Protein AF-A0AB34J0C8-F1 (afdb_monomer_lite)

Structure (mmCIF, N/CA/C/O backbone):
data_AF-A0AB34J0C8-F1
#
_entry.id   AF-A0AB34J0C8-F1
#
loop_
_atom_site.group_PDB
_atom_site.id
_atom_site.type_symbol
_atom_site.label_atom_id
_atom_site.label_alt_id
_atom_site.label_comp_id
_atom_site.label_asym_id
_atom_site.label_entity_id
_atom_site.label_seq_id
_atom_site.pdbx_PDB_ins_code
_atom_site.Cartn_x
_atom_site.Cartn_y
_atom_site.Cartn_z
_atom_site.occupancy
_atom_site.B_iso_or_equiv
_atom_site.auth_seq_id
_atom_site.auth_comp_id
_atom_site.auth_asym_id
_atom_site.auth_atom_id
_atom_site.pdbx_PDB_model_num
ATOM 1 N N . MET A 1 1 ? 16.949 0.242 14.347 1.00 23.48 1 MET A N 1
ATOM 2 C CA . MET A 1 1 ? 16.035 1.351 13.996 1.00 23.48 1 MET A CA 1
ATOM 3 C C . MET A 1 1 ? 15.514 1.034 12.599 1.00 23.48 1 MET A C 1
ATOM 5 O O . MET A 1 1 ? 16.285 1.141 11.659 1.00 23.48 1 MET A O 1
ATOM 9 N N . PHE A 1 2 ? 14.304 0.480 12.474 1.00 28.84 2 PHE A N 1
ATOM 10 C CA . PHE A 1 2 ? 13.790 -0.061 11.205 1.00 28.84 2 PHE A CA 1
ATOM 11 C C . PHE A 1 2 ? 12.540 0.703 10.757 1.00 28.84 2 PHE A C 1
ATOM 13 O O . PHE A 1 2 ? 11.670 1.003 11.572 1.00 28.84 2 PHE A O 1
ATOM 20 N N . HIS A 1 3 ? 12.477 1.041 9.466 1.00 29.25 3 HIS A N 1
ATOM 21 C CA . HIS A 1 3 ? 11.393 1.816 8.867 1.00 29.25 3 HIS A CA 1
ATOM 22 C C . HIS A 1 3 ? 10.268 0.895 8.380 1.00 29.25 3 HIS A C 1
ATOM 24 O O . HIS A 1 3 ? 10.409 0.206 7.373 1.00 29.25 3 HIS A O 1
ATOM 30 N N . LEU A 1 4 ? 9.137 0.920 9.084 1.00 35.72 4 LEU A N 1
ATOM 31 C CA . LEU A 1 4 ? 7.859 0.395 8.610 1.00 35.72 4 LEU A CA 1
ATOM 32 C C . LEU A 1 4 ? 7.415 1.208 7.376 1.00 35.72 4 LEU A C 1
ATOM 34 O O . LEU A 1 4 ? 7.116 2.395 7.494 1.00 35.72 4 LEU A O 1
ATOM 38 N N . TRP A 1 5 ? 7.388 0.590 6.193 1.00 36.81 5 TRP A N 1
ATOM 39 C CA . TRP A 1 5 ? 6.869 1.210 4.968 1.00 36.81 5 TRP A CA 1
ATOM 40 C C . TRP A 1 5 ? 5.388 0.857 4.793 1.00 36.81 5 TRP A C 1
ATOM 42 O O . TRP A 1 5 ? 5.045 -0.209 4.291 1.00 36.81 5 TRP A O 1
ATOM 52 N N . LEU A 1 6 ? 4.500 1.762 5.212 1.00 47.00 6 LEU A N 1
ATOM 53 C CA . LEU A 1 6 ? 3.082 1.731 4.844 1.00 47.00 6 LEU A CA 1
ATOM 54 C C . LEU A 1 6 ? 2.880 2.662 3.644 1.00 47.00 6 LEU A C 1
ATOM 56 O O . LEU A 1 6 ? 3.006 3.882 3.761 1.00 47.00 6 LEU A O 1
ATOM 60 N N . ALA A 1 7 ? 2.584 2.090 2.477 1.00 38.53 7 ALA A N 1
ATOM 61 C CA . ALA A 1 7 ? 2.327 2.850 1.261 1.00 38.53 7 ALA A CA 1
ATOM 62 C C . ALA A 1 7 ? 0.982 3.592 1.370 1.00 38.53 7 ALA A C 1
ATOM 64 O O . ALA A 1 7 ? -0.077 3.036 1.096 1.00 38.53 7 ALA A O 1
ATOM 65 N N . ARG A 1 8 ? 1.015 4.871 1.761 1.00 42.38 8 ARG A N 1
ATOM 66 C CA . ARG A 1 8 ? -0.122 5.792 1.616 1.00 42.38 8 ARG A CA 1
ATOM 67 C C . ARG A 1 8 ? 0.193 6.810 0.525 1.00 42.38 8 ARG A C 1
ATOM 69 O O . ARG A 1 8 ? 1.117 7.609 0.647 1.00 42.38 8 ARG A O 1
ATOM 76 N N . GLY A 1 9 ? -0.588 6.783 -0.552 1.00 36.88 9 GLY A N 1
ATOM 77 C CA . GLY A 1 9 ? -0.525 7.767 -1.628 1.00 36.88 9 GLY A CA 1
ATOM 78 C C . GLY A 1 9 ? -1.025 9.136 -1.168 1.00 36.88 9 GLY A C 1
ATOM 79 O O . GLY A 1 9 ? -2.203 9.442 -1.306 1.00 36.88 9 GLY A O 1
ATOM 80 N N . ALA A 1 10 ? -0.126 9.965 -0.643 1.0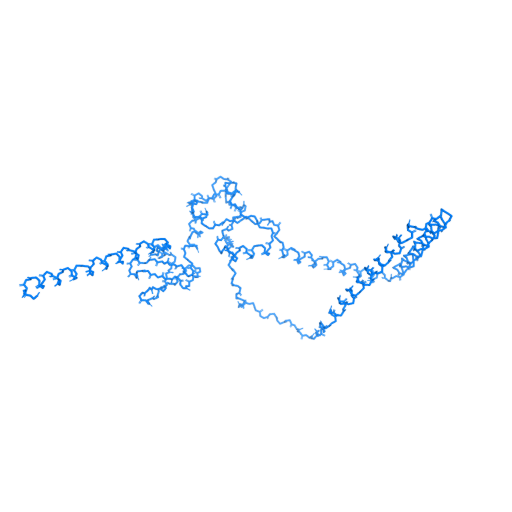0 37.50 10 ALA A N 1
ATOM 81 C CA . ALA A 1 10 ? -0.317 11.406 -0.497 1.00 37.50 10 ALA A CA 1
ATOM 82 C C . ALA A 1 10 ? 1.037 12.114 -0.656 1.00 37.50 10 ALA A C 1
ATOM 84 O O . ALA A 1 10 ? 1.632 12.596 0.304 1.00 37.50 10 ALA A O 1
ATOM 85 N N . TRP A 1 11 ? 1.548 12.164 -1.888 1.00 31.00 11 TRP A N 1
ATOM 86 C CA . TRP A 1 11 ? 2.741 12.945 -2.214 1.00 31.00 11 TRP A CA 1
ATOM 87 C C . TRP A 1 11 ? 2.381 14.438 -2.235 1.00 31.00 11 TRP A C 1
ATOM 89 O O . TRP A 1 11 ? 1.958 14.969 -3.259 1.00 31.00 11 TRP A O 1
ATOM 99 N N . ARG A 1 12 ? 2.549 15.142 -1.108 1.00 38.44 12 ARG A N 1
ATOM 100 C CA . ARG A 1 12 ? 2.795 16.593 -1.139 1.00 38.44 12 ARG A CA 1
ATOM 101 C C . ARG A 1 12 ? 4.299 16.805 -1.133 1.00 38.44 12 ARG A C 1
ATOM 103 O O . ARG A 1 12 ? 4.939 16.691 -0.096 1.00 38.44 12 ARG A O 1
ATOM 110 N N . VAL A 1 13 ? 4.839 17.135 -2.302 1.00 37.41 13 VAL A N 1
ATOM 111 C CA . VAL A 1 13 ? 6.200 17.656 -2.451 1.00 37.41 13 VAL A CA 1
ATOM 112 C C . VAL A 1 13 ? 6.214 19.068 -1.864 1.00 37.41 13 VAL A C 1
ATOM 114 O O . VAL A 1 13 ? 5.917 20.046 -2.546 1.00 37.41 13 VAL A O 1
ATOM 117 N N . LYS A 1 14 ? 6.491 19.176 -0.569 1.00 40.44 14 LYS A N 1
ATOM 118 C CA . LYS A 1 14 ? 7.014 20.398 0.035 1.00 40.44 14 LYS A CA 1
ATOM 119 C C . LYS A 1 14 ? 8.344 20.009 0.671 1.00 40.44 14 LYS A C 1
ATOM 121 O O . LYS A 1 14 ? 8.402 19.015 1.382 1.00 40.44 14 LYS A O 1
ATOM 126 N N . ASP A 1 15 ? 9.380 20.765 0.334 1.00 42.62 15 ASP A N 1
ATOM 127 C CA . ASP A 1 15 ? 10.722 20.717 0.929 1.00 42.62 15 ASP A CA 1
ATOM 128 C C . ASP A 1 15 ? 11.722 19.702 0.349 1.00 42.62 15 ASP A C 1
ATOM 130 O O . ASP A 1 15 ? 12.405 18.977 1.067 1.00 42.62 15 ASP A O 1
ATOM 134 N N . LEU A 1 16 ? 11.917 19.746 -0.974 1.00 38.00 16 LEU A N 1
ATOM 135 C CA . LEU A 1 16 ? 13.244 19.487 -1.542 1.00 38.00 16 LEU A CA 1
ATOM 136 C C . LEU A 1 16 ? 13.874 20.827 -1.919 1.00 38.00 16 LEU A C 1
ATOM 138 O O . LEU A 1 16 ? 13.347 21.569 -2.749 1.00 38.00 16 LEU A O 1
ATOM 142 N N . GLY A 1 17 ? 14.981 21.140 -1.244 1.00 33.38 17 GLY A N 1
ATOM 143 C CA . GLY A 1 17 ? 15.759 22.356 -1.431 1.00 33.38 17 GLY A CA 1
ATOM 144 C C . GLY A 1 17 ? 16.089 22.613 -2.899 1.00 33.38 17 GLY A C 1
ATOM 145 O O . GLY A 1 17 ? 16.375 21.700 -3.674 1.00 33.38 17 GLY A O 1
ATOM 146 N N . SER A 1 18 ? 16.032 23.887 -3.278 1.00 36.62 18 SER A N 1
ATOM 147 C CA . SER A 1 18 ? 16.274 24.355 -4.635 1.00 36.62 18 SER A CA 1
ATOM 148 C C . SER A 1 18 ? 17.696 24.020 -5.094 1.00 36.62 18 SER A C 1
ATOM 150 O O . SER A 1 18 ? 18.640 24.772 -4.841 1.00 36.62 18 SER A O 1
ATOM 152 N N . VAL A 1 19 ? 17.855 22.926 -5.833 1.00 31.30 19 VAL A N 1
ATOM 153 C CA . VAL A 1 19 ? 19.008 22.748 -6.714 1.00 31.30 19 VAL A CA 1
ATOM 154 C C . VAL A 1 19 ? 18.783 23.683 -7.901 1.00 31.30 19 VAL A C 1
ATOM 156 O O . VAL A 1 19 ? 17.939 23.431 -8.761 1.00 31.30 19 VAL A O 1
ATOM 159 N N . ARG A 1 20 ? 19.503 24.812 -7.933 1.00 33.28 20 ARG A N 1
ATOM 160 C CA . ARG A 1 20 ? 19.568 25.680 -9.118 1.00 33.28 20 ARG A CA 1
ATOM 161 C C . ARG A 1 20 ? 20.305 24.935 -10.227 1.00 33.28 20 ARG A C 1
ATOM 16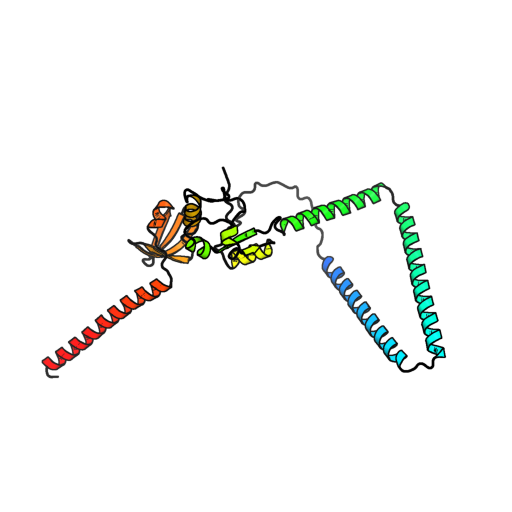3 O O . ARG A 1 20 ? 21.518 25.049 -10.366 1.00 33.28 20 ARG A O 1
ATOM 170 N N . ILE A 1 21 ? 19.558 24.187 -11.030 1.00 36.41 21 ILE A N 1
ATOM 171 C CA . ILE A 1 21 ? 20.031 23.723 -12.331 1.00 36.41 21 ILE A CA 1
ATOM 172 C C . ILE A 1 21 ? 19.941 24.918 -13.278 1.00 36.41 21 ILE A C 1
ATOM 174 O O . ILE A 1 21 ? 18.881 25.515 -13.469 1.00 36.41 21 ILE A O 1
ATOM 178 N N . ASN A 1 22 ? 21.089 25.297 -13.827 1.00 32.16 22 ASN A N 1
ATOM 179 C CA . ASN A 1 22 ? 21.255 26.423 -14.731 1.00 32.16 22 ASN A CA 1
ATOM 180 C C . ASN A 1 22 ? 20.549 26.113 -16.066 1.00 32.16 22 ASN A C 1
ATOM 182 O O . ASN A 1 22 ? 21.132 25.526 -16.974 1.00 32.16 22 ASN A O 1
ATOM 186 N N . GLN A 1 23 ? 19.262 26.457 -16.169 1.00 36.34 23 GLN A N 1
ATOM 187 C CA . GLN A 1 23 ? 18.467 26.296 -17.386 1.00 36.34 23 GLN A CA 1
ATOM 188 C C . GLN A 1 23 ? 18.853 27.360 -18.422 1.00 36.34 23 GLN A C 1
ATOM 190 O O . GLN A 1 23 ? 18.185 28.381 -18.585 1.00 36.34 23 GLN A O 1
ATOM 195 N N . ARG A 1 24 ? 19.928 27.114 -19.175 1.00 35.25 24 ARG A N 1
ATOM 196 C CA . ARG A 1 24 ? 20.118 27.758 -20.479 1.00 35.25 24 ARG A CA 1
ATOM 197 C C . ARG A 1 24 ? 19.558 26.848 -21.573 1.00 35.25 24 ARG A C 1
ATOM 199 O O . ARG A 1 24 ? 20.167 25.854 -21.935 1.00 35.25 24 ARG A O 1
ATOM 206 N N . LYS A 1 25 ? 18.367 27.236 -22.047 1.00 48.12 25 LYS A N 1
ATOM 207 C CA . LYS A 1 25 ? 17.746 26.984 -23.362 1.00 48.12 25 LYS A CA 1
ATOM 208 C C . LYS A 1 25 ? 18.131 25.680 -24.085 1.00 48.12 25 LYS A C 1
ATOM 210 O O . LYS A 1 25 ? 19.064 25.660 -24.877 1.00 48.12 25 LYS A O 1
ATOM 215 N N . ALA A 1 26 ? 17.256 24.684 -23.978 1.00 36.84 26 ALA A N 1
ATOM 216 C CA . ALA A 1 26 ? 16.989 23.745 -25.064 1.00 36.84 26 ALA A CA 1
ATOM 217 C C . ALA A 1 26 ? 15.471 23.709 -25.297 1.00 36.84 26 ALA A C 1
ATOM 219 O O . ALA A 1 26 ? 14.746 22.906 -24.717 1.00 36.84 26 ALA A O 1
ATOM 220 N N . VAL A 1 27 ? 14.976 24.646 -26.109 1.00 40.38 27 VAL A N 1
ATOM 221 C CA . VAL A 1 27 ? 13.626 24.560 -26.679 1.00 40.38 27 VAL A CA 1
ATOM 222 C C . VAL A 1 27 ? 13.725 23.579 -27.843 1.00 40.38 27 VAL A C 1
ATOM 224 O O . VAL A 1 27 ? 14.037 23.970 -28.963 1.00 40.38 27 VAL A O 1
ATOM 227 N N . VAL A 1 28 ? 13.523 22.292 -27.567 1.00 42.31 28 VAL A N 1
ATOM 228 C CA . VAL A 1 28 ? 13.292 21.292 -28.615 1.00 42.31 28 VAL A CA 1
ATOM 229 C C . VAL A 1 28 ? 11.788 21.267 -28.861 1.00 42.31 28 VAL A C 1
ATOM 231 O O . VAL A 1 28 ? 11.015 20.863 -27.993 1.00 42.31 28 VAL A O 1
ATOM 234 N N . ARG A 1 29 ? 11.367 21.775 -30.025 1.00 42.81 29 ARG A N 1
ATOM 235 C CA . ARG A 1 29 ? 9.971 21.736 -30.476 1.00 42.81 29 ARG A CA 1
ATOM 236 C C . ARG A 1 29 ? 9.510 20.278 -30.558 1.00 42.81 29 ARG A C 1
ATOM 238 O O . ARG A 1 29 ? 10.109 19.474 -31.262 1.00 42.81 29 ARG A O 1
ATOM 245 N N . PHE A 1 30 ? 8.432 19.957 -29.850 1.00 41.78 30 PHE A N 1
ATOM 246 C CA . PHE A 1 30 ? 7.801 18.631 -29.818 1.00 41.78 30 PHE A CA 1
ATOM 247 C C . PHE A 1 30 ? 6.796 18.402 -30.968 1.00 41.78 30 PHE A C 1
ATOM 249 O O . PHE A 1 30 ? 6.026 17.445 -30.929 1.00 41.78 30 PHE A O 1
ATOM 256 N N . GLU A 1 31 ? 6.797 19.249 -32.000 1.00 48.53 31 GLU A N 1
ATOM 257 C CA . GLU A 1 31 ? 5.799 19.217 -33.082 1.00 48.53 31 GLU A CA 1
ATOM 258 C C . GLU A 1 31 ? 6.070 18.152 -34.167 1.00 48.53 31 GLU A C 1
ATOM 260 O O . GLU A 1 31 ? 5.163 17.825 -34.928 1.00 48.53 31 GLU A O 1
ATOM 265 N N . ASP A 1 32 ? 7.253 17.525 -34.205 1.00 52.97 32 ASP A N 1
ATOM 266 C CA . ASP A 1 32 ? 7.621 16.604 -35.301 1.00 52.97 32 ASP A CA 1
ATOM 267 C C . ASP A 1 32 ? 7.347 15.109 -35.042 1.00 52.97 32 ASP A C 1
ATOM 269 O O . ASP A 1 32 ? 7.457 14.293 -35.957 1.00 52.97 32 ASP A O 1
ATOM 273 N N . ARG A 1 33 ? 6.927 14.701 -33.833 1.00 51.06 33 ARG A N 1
ATOM 274 C CA . ARG A 1 33 ? 6.634 13.272 -33.561 1.00 51.06 33 ARG A CA 1
ATOM 275 C C . ARG A 1 33 ? 5.285 12.792 -34.108 1.00 51.06 33 ARG A C 1
ATOM 277 O O . ARG A 1 33 ? 5.131 11.594 -34.329 1.00 51.06 33 ARG A O 1
ATOM 284 N N . GLY A 1 34 ? 4.331 13.695 -34.349 1.00 54.59 34 GLY A N 1
ATOM 285 C CA . GLY A 1 34 ? 3.029 13.339 -34.928 1.00 54.59 34 GLY A CA 1
ATOM 286 C C . GLY A 1 34 ? 3.137 12.921 -36.396 1.00 54.59 34 GLY A C 1
ATOM 287 O O . GLY A 1 34 ? 2.640 11.865 -36.779 1.00 54.59 34 GLY A O 1
ATOM 288 N N . LYS A 1 35 ? 3.885 13.690 -37.199 1.00 59.72 35 LYS A N 1
ATOM 289 C CA . LYS A 1 35 ? 4.033 13.445 -38.643 1.00 59.72 35 LYS A CA 1
ATOM 290 C C . LYS A 1 35 ? 4.729 12.120 -38.956 1.00 59.72 35 LYS A C 1
ATOM 292 O O . LYS A 1 35 ? 4.253 11.375 -39.804 1.00 59.72 35 LYS A O 1
ATOM 297 N N . ALA A 1 36 ? 5.787 11.780 -38.219 1.00 62.62 36 ALA A N 1
ATOM 298 C CA . ALA A 1 36 ? 6.514 10.525 -38.429 1.00 62.62 36 ALA A CA 1
ATOM 299 C C . ALA A 1 36 ? 5.651 9.278 -38.148 1.00 62.62 36 ALA A C 1
ATOM 301 O O . ALA A 1 36 ? 5.781 8.255 -38.819 1.00 62.62 36 ALA A O 1
ATOM 302 N N . HIS A 1 37 ? 4.747 9.355 -37.169 1.00 68.38 37 HIS A N 1
ATOM 303 C CA . HIS A 1 37 ? 3.853 8.248 -36.836 1.00 68.38 37 HIS A CA 1
ATOM 304 C C . HIS A 1 37 ? 2.721 8.081 -37.866 1.00 68.38 37 HIS A C 1
ATOM 306 O O . HIS A 1 37 ? 2.352 6.953 -38.204 1.00 68.38 37 HIS A O 1
ATOM 312 N N . ASP A 1 38 ? 2.208 9.184 -38.414 1.00 72.56 38 ASP A N 1
ATOM 313 C CA . ASP A 1 38 ? 1.177 9.149 -39.455 1.00 72.56 38 ASP A CA 1
ATOM 314 C C . ASP A 1 38 ? 1.737 8.692 -40.814 1.00 72.56 38 ASP A C 1
ATOM 316 O O . ASP A 1 38 ? 1.087 7.916 -41.522 1.00 72.56 38 ASP A O 1
ATOM 320 N N . GLU A 1 39 ? 2.980 9.057 -41.146 1.00 74.94 39 GLU A N 1
ATOM 321 C CA . GLU A 1 39 ? 3.685 8.547 -42.331 1.00 74.94 39 GLU A CA 1
ATOM 322 C C . GLU A 1 39 ? 3.975 7.039 -42.230 1.00 74.94 39 GLU A C 1
ATOM 324 O O . GLU A 1 39 ? 3.759 6.302 -43.197 1.00 74.94 39 GLU A O 1
ATOM 329 N N . ALA A 1 40 ? 4.354 6.540 -41.047 1.00 73.44 40 ALA A N 1
ATOM 330 C CA . ALA A 1 40 ? 4.561 5.107 -40.821 1.00 73.44 40 ALA A CA 1
ATOM 331 C C . ALA A 1 40 ? 3.260 4.289 -40.964 1.00 73.44 40 ALA A C 1
ATOM 333 O O . ALA A 1 40 ? 3.262 3.201 -41.548 1.00 73.44 40 ALA A O 1
ATOM 334 N N . LYS A 1 41 ? 2.122 4.820 -40.490 1.00 80.88 41 LYS A N 1
ATOM 335 C CA . LYS A 1 41 ? 0.804 4.185 -40.676 1.00 80.88 41 LYS A CA 1
ATOM 336 C C . LYS A 1 41 ? 0.373 4.155 -42.138 1.00 80.88 41 LYS A C 1
ATOM 338 O O . LYS A 1 41 ? -0.184 3.148 -42.581 1.00 80.88 41 LYS A O 1
ATOM 343 N N . LYS A 1 42 ? 0.654 5.223 -42.890 1.00 83.06 42 LYS A N 1
ATOM 344 C CA . LYS A 1 42 ? 0.374 5.282 -44.329 1.00 83.06 42 LYS A CA 1
ATOM 345 C C . LYS A 1 42 ? 1.170 4.219 -45.092 1.00 83.06 42 LYS A C 1
ATOM 347 O O . LYS A 1 42 ? 0.575 3.468 -45.862 1.00 83.06 42 LYS A O 1
ATOM 352 N N . GLY A 1 43 ? 2.461 4.068 -44.785 1.00 83.81 43 GLY A N 1
ATOM 353 C CA . GLY A 1 43 ? 3.302 3.015 -45.366 1.00 83.81 43 GLY A CA 1
ATOM 354 C C . GLY A 1 43 ? 2.791 1.600 -45.069 1.00 83.81 43 GLY A C 1
ATOM 355 O O . GLY A 1 43 ? 2.732 0.762 -45.967 1.00 83.81 43 GLY A O 1
ATOM 356 N N . HIS A 1 44 ? 2.335 1.331 -43.839 1.00 82.50 44 HIS A N 1
ATOM 357 C CA . HIS A 1 44 ? 1.780 0.017 -43.499 1.00 82.50 44 HIS A CA 1
ATOM 358 C C . HIS A 1 44 ? 0.471 -0.285 -44.254 1.00 82.50 44 HIS A C 1
ATOM 360 O O . HIS A 1 44 ? 0.263 -1.423 -44.691 1.00 82.50 44 HIS A O 1
ATOM 366 N N . TYR A 1 45 ? -0.401 0.712 -44.439 1.00 86.31 45 TYR A N 1
ATOM 367 C CA . TYR A 1 45 ? -1.649 0.545 -45.188 1.00 86.31 45 TYR A CA 1
ATOM 368 C C . TYR A 1 45 ? -1.396 0.299 -46.681 1.00 86.31 45 TYR A C 1
ATOM 370 O O . TYR A 1 45 ? -2.006 -0.596 -47.265 1.00 86.31 45 TYR A O 1
ATOM 378 N N . GLU A 1 46 ? -0.458 1.033 -47.284 1.00 88.38 46 GLU A N 1
ATOM 379 C CA . GLU A 1 46 ? -0.057 0.839 -48.683 1.00 88.38 46 GLU A CA 1
ATOM 380 C C . GLU A 1 46 ? 0.592 -0.537 -48.902 1.00 88.38 46 GLU A C 1
ATOM 382 O O . GLU A 1 46 ? 0.229 -1.235 -49.849 1.00 88.38 46 GLU A O 1
ATOM 387 N N . ALA A 1 47 ? 1.448 -0.995 -47.981 1.00 85.88 47 ALA A N 1
ATOM 388 C CA . ALA A 1 47 ? 2.039 -2.334 -48.036 1.00 85.88 47 ALA A CA 1
ATOM 389 C C . ALA A 1 47 ? 0.988 -3.451 -47.898 1.00 85.88 47 ALA A C 1
ATOM 391 O O . ALA A 1 47 ? 1.038 -4.448 -48.620 1.00 85.88 47 ALA A O 1
ATOM 392 N N . LYS A 1 48 ? 0.001 -3.281 -47.006 1.00 89.12 48 LYS A N 1
ATOM 393 C CA . LYS A 1 48 ? -1.098 -4.244 -46.839 1.00 89.12 48 LYS A CA 1
ATOM 394 C C . LYS A 1 48 ? -1.997 -4.289 -48.075 1.00 89.12 48 LYS A C 1
ATOM 396 O O . LYS A 1 48 ? -2.349 -5.372 -48.530 1.00 89.12 48 LYS A O 1
ATOM 401 N N . LYS A 1 49 ? -2.304 -3.127 -48.660 1.00 92.38 49 LYS A N 1
ATOM 402 C CA . LYS A 1 49 ? -3.065 -3.027 -49.909 1.00 92.38 49 LYS A CA 1
ATOM 403 C C . LYS A 1 49 ? -2.334 -3.717 -51.067 1.00 92.38 49 LYS A C 1
ATOM 405 O O . LYS A 1 49 ? -2.951 -4.515 -51.764 1.00 92.38 49 LYS A O 1
ATOM 410 N N . ALA A 1 50 ? -1.029 -3.482 -51.219 1.00 88.38 50 ALA A N 1
ATOM 411 C CA . ALA A 1 50 ? -0.214 -4.143 -52.238 1.00 88.38 50 ALA A CA 1
ATOM 412 C C . ALA A 1 50 ? -0.163 -5.670 -52.044 1.00 88.38 50 ALA A C 1
ATOM 414 O O . ALA A 1 50 ? -0.272 -6.424 -53.009 1.00 88.38 50 ALA A O 1
ATOM 415 N N . HIS A 1 51 ? -0.058 -6.138 -50.796 1.00 88.12 51 HIS A N 1
ATOM 416 C CA . HIS A 1 51 ? -0.103 -7.564 -50.474 1.00 88.12 51 HIS A CA 1
ATOM 417 C C . HIS A 1 51 ? -1.463 -8.198 -50.820 1.00 88.12 51 HIS A C 1
ATOM 419 O O . HIS A 1 51 ? -1.512 -9.279 -51.408 1.00 88.12 51 HIS A O 1
ATOM 425 N N . ASP A 1 52 ? -2.572 -7.527 -50.504 1.00 88.00 52 ASP A N 1
ATOM 426 C CA . ASP A 1 52 ? -3.919 -8.029 -50.791 1.00 88.00 52 ASP A CA 1
ATOM 427 C C . ASP A 1 52 ? -4.240 -8.011 -52.299 1.00 88.00 52 ASP A C 1
ATOM 429 O O . ASP A 1 52 ? -4.899 -8.926 -52.805 1.00 88.00 52 ASP A O 1
ATOM 433 N N . GLU A 1 53 ? -3.732 -7.025 -53.044 1.00 89.81 53 GLU A N 1
ATOM 434 C CA . GLU A 1 53 ? -3.806 -6.980 -54.512 1.00 89.81 53 GLU A CA 1
ATOM 435 C C . GLU A 1 53 ? -2.962 -8.090 -55.159 1.00 89.81 53 GLU A C 1
ATOM 437 O O . GLU A 1 53 ? -3.452 -8.792 -56.047 1.00 89.81 53 GLU A O 1
ATOM 442 N N . ALA A 1 54 ? -1.744 -8.334 -54.662 1.00 85.00 54 ALA A N 1
ATOM 443 C CA . ALA A 1 54 ? -0.901 -9.441 -55.115 1.00 85.00 54 ALA A CA 1
ATOM 444 C C . ALA A 1 54 ? -1.545 -10.808 -54.830 1.00 85.00 54 ALA A C 1
ATOM 446 O O . ALA A 1 54 ? -1.499 -11.711 -55.668 1.00 85.00 54 ALA A O 1
ATOM 447 N N . LYS A 1 55 ? -2.207 -10.955 -53.675 1.00 85.88 55 LYS A N 1
ATOM 448 C CA . LYS A 1 55 ? -2.941 -12.173 -53.318 1.00 85.88 55 LYS A CA 1
ATOM 449 C C . LYS A 1 55 ? -4.129 -12.412 -54.253 1.00 85.88 55 LYS A C 1
ATOM 451 O O . LYS A 1 55 ? -4.267 -13.516 -54.774 1.00 85.88 55 LYS A O 1
ATOM 456 N N . LYS A 1 56 ? -4.926 -11.376 -54.549 1.00 83.19 56 LYS A N 1
ATOM 457 C CA . LYS A 1 56 ? -6.031 -11.466 -55.523 1.00 83.19 56 LYS A CA 1
ATOM 458 C C . LYS A 1 56 ? -5.551 -11.822 -56.932 1.00 83.19 56 LYS A C 1
ATOM 460 O O . LYS A 1 56 ? -6.202 -12.620 -57.601 1.00 83.19 56 LYS A O 1
ATOM 465 N N . ALA A 1 57 ? -4.418 -11.274 -57.373 1.00 77.31 57 ALA A N 1
ATOM 466 C CA . ALA A 1 57 ? -3.829 -11.620 -58.667 1.00 77.31 57 ALA A CA 1
ATOM 467 C C . ALA A 1 57 ? -3.374 -13.092 -58.721 1.00 77.31 57 ALA A C 1
ATOM 469 O O . ALA A 1 57 ? -3.588 -13.770 -59.725 1.00 77.31 57 ALA A O 1
ATOM 470 N N . ASN A 1 58 ? -2.803 -13.607 -57.629 1.00 74.25 58 ASN A N 1
ATOM 471 C CA . ASN A 1 58 ? -2.353 -14.996 -57.538 1.00 74.25 58 ASN A CA 1
ATOM 472 C C . ASN A 1 58 ? -3.528 -15.994 -57.499 1.00 74.25 58 ASN A C 1
ATOM 474 O O . ASN A 1 58 ? -3.488 -17.035 -58.153 1.00 74.25 58 ASN A O 1
ATOM 478 N N . ASP A 1 59 ? -4.608 -15.654 -56.792 1.00 75.50 59 ASP A N 1
ATOM 479 C CA . ASP A 1 59 ? -5.812 -16.490 -56.730 1.00 75.50 59 ASP A CA 1
ATOM 480 C C . ASP A 1 59 ? -6.571 -16.509 -58.074 1.00 75.50 59 ASP A C 1
ATOM 482 O O . ASP A 1 59 ? -7.134 -17.537 -58.447 1.00 75.50 59 ASP A O 1
ATOM 486 N N . GLY A 1 60 ? -6.511 -15.423 -58.858 1.00 65.44 60 GLY A N 1
ATOM 487 C CA . GLY A 1 60 ? -7.020 -15.391 -60.236 1.00 65.44 60 GLY A CA 1
ATOM 488 C C . GLY A 1 60 ? -6.194 -16.232 -61.221 1.00 65.44 60 GLY A C 1
ATOM 489 O O . GLY A 1 60 ? -6.754 -16.849 -62.126 1.00 65.44 60 GLY A O 1
ATOM 490 N N . ALA A 1 61 ? -4.875 -16.316 -61.024 1.00 58.75 61 ALA A N 1
ATOM 491 C CA . ALA A 1 61 ? -3.972 -17.085 -61.885 1.00 58.75 61 ALA A CA 1
ATOM 492 C C . ALA A 1 61 ? -4.077 -18.612 -61.690 1.00 58.75 61 ALA A C 1
ATOM 494 O O . ALA A 1 61 ? -3.759 -19.369 -62.606 1.00 58.75 61 ALA A O 1
ATOM 495 N N . LYS A 1 62 ? -4.567 -19.082 -60.533 1.00 57.62 62 LYS A N 1
ATOM 496 C CA . LYS A 1 62 ? -4.750 -20.520 -60.252 1.00 57.62 62 LYS A CA 1
ATOM 497 C C . LYS A 1 62 ? -5.875 -21.188 -61.053 1.00 57.62 62 LYS A C 1
ATOM 499 O O . LYS A 1 62 ? -5.853 -22.406 -61.186 1.00 57.62 62 LYS A O 1
ATOM 504 N N . ASN A 1 63 ? -6.813 -20.424 -61.619 1.00 57.34 63 ASN A N 1
ATOM 505 C CA . ASN A 1 63 ? -7.953 -20.971 -62.370 1.00 57.34 63 ASN A CA 1
ATOM 506 C C . ASN A 1 63 ? -7.761 -20.986 -63.896 1.00 57.34 63 ASN A C 1
ATOM 508 O O . ASN A 1 63 ? -8.650 -21.432 -64.616 1.00 57.34 63 ASN A O 1
ATOM 512 N N . ALA A 1 64 ? -6.622 -20.515 -64.405 1.00 58.50 64 ALA A N 1
ATOM 513 C CA . ALA A 1 64 ? -6.357 -20.456 -65.839 1.00 58.50 64 ALA A CA 1
ATOM 514 C C . ALA A 1 64 ? -4.895 -20.796 -66.124 1.00 58.50 64 ALA A C 1
ATOM 516 O O . ALA A 1 64 ? -4.100 -19.920 -66.463 1.00 58.50 64 ALA A O 1
ATOM 517 N N . LEU A 1 65 ? -4.514 -22.064 -65.967 1.00 49.38 65 LEU A N 1
ATOM 518 C CA . LEU A 1 65 ? -3.157 -22.472 -66.300 1.00 49.38 65 LEU A CA 1
ATOM 519 C C . LEU A 1 65 ? -3.124 -23.873 -66.892 1.00 49.38 65 LEU A C 1
ATOM 521 O O . LEU A 1 65 ? -2.981 -24.877 -66.204 1.00 49.38 65 LEU A O 1
ATOM 525 N N . GLU A 1 66 ? -3.198 -23.887 -68.219 1.00 62.12 66 GLU A N 1
ATOM 526 C CA . GLU A 1 66 ? -2.475 -24.872 -69.004 1.00 62.12 66 GLU A CA 1
ATOM 527 C C . GLU A 1 66 ? -0.993 -24.865 -68.585 1.00 62.12 66 GLU A C 1
ATOM 529 O O . GLU A 1 66 ? -0.344 -23.813 -68.484 1.00 62.12 66 GLU A O 1
ATOM 534 N N . GLU A 1 67 ? -0.471 -26.062 -68.328 1.00 57.50 67 GLU A N 1
ATOM 535 C CA . GLU A 1 67 ? 0.817 -26.346 -67.688 1.00 57.50 67 GLU A CA 1
ATOM 536 C C . GLU A 1 67 ? 2.082 -25.667 -68.273 1.00 57.50 67 GLU A C 1
ATOM 538 O O . GLU A 1 67 ? 3.018 -25.443 -67.498 1.00 57.50 67 GLU A O 1
ATOM 543 N N . PRO A 1 68 ? 2.180 -25.236 -69.553 1.00 63.44 68 PRO A N 1
ATOM 544 C CA . PRO A 1 68 ? 3.408 -24.599 -70.043 1.00 63.44 68 PRO A CA 1
ATOM 545 C C . PRO A 1 68 ? 3.659 -23.201 -69.452 1.00 63.44 68 PRO A C 1
ATOM 547 O O . PRO A 1 68 ? 4.809 -22.803 -69.245 1.00 63.44 68 PRO A O 1
ATOM 550 N N . LYS A 1 69 ? 2.597 -22.436 -69.153 1.00 63.56 69 LYS A N 1
ATOM 551 C CA . LYS A 1 69 ? 2.726 -21.050 -68.658 1.00 63.56 69 LYS A CA 1
ATOM 552 C C . LYS A 1 69 ? 3.029 -20.995 -67.158 1.00 63.56 69 LYS A C 1
ATOM 554 O O . LYS A 1 69 ? 3.754 -20.100 -66.725 1.00 63.56 69 LYS A O 1
ATOM 559 N N . ALA A 1 70 ? 2.571 -21.988 -66.391 1.00 67.50 70 ALA A N 1
ATOM 560 C CA . ALA A 1 70 ? 2.866 -22.140 -64.963 1.00 67.50 70 ALA A CA 1
ATOM 561 C C . ALA A 1 70 ? 4.358 -22.265 -64.684 1.00 67.50 70 ALA A C 1
ATOM 563 O O . ALA A 1 70 ? 4.917 -21.540 -63.861 1.00 67.50 70 ALA A O 1
ATOM 564 N N . MET A 1 71 ? 5.010 -23.158 -65.425 1.00 69.00 71 MET A N 1
ATOM 565 C CA . MET A 1 71 ? 6.435 -23.422 -65.275 1.00 69.00 71 MET A CA 1
ATOM 566 C C . MET A 1 71 ? 7.276 -22.217 -65.705 1.00 69.00 71 MET A C 1
ATOM 568 O O . MET A 1 71 ? 8.292 -21.920 -65.077 1.00 69.00 71 MET A O 1
ATOM 572 N N . SER A 1 72 ? 6.832 -21.475 -66.725 1.00 76.81 72 SER A N 1
ATOM 573 C CA . SER A 1 72 ? 7.483 -20.227 -67.131 1.00 76.81 72 SER A CA 1
ATOM 574 C C . SER A 1 72 ? 7.360 -19.142 -66.057 1.00 76.81 72 SER A C 1
ATOM 576 O O . SER A 1 72 ? 8.353 -18.495 -65.732 1.00 76.81 72 SER A O 1
ATOM 578 N N . LEU A 1 73 ? 6.175 -18.959 -65.466 1.00 75.62 73 LEU A N 1
ATOM 579 C CA . LEU A 1 73 ? 5.958 -17.962 -64.413 1.00 75.62 73 LEU A CA 1
ATOM 580 C C . LEU A 1 73 ? 6.684 -18.320 -63.109 1.00 75.62 73 LEU A C 1
ATOM 582 O O . LEU A 1 73 ? 7.265 -17.432 -62.490 1.00 75.62 73 LEU A O 1
ATOM 586 N N . MET A 1 74 ? 6.748 -19.601 -62.724 1.00 72.88 74 MET A N 1
ATOM 587 C CA . MET A 1 74 ? 7.550 -20.031 -61.569 1.00 72.88 74 MET A CA 1
ATOM 588 C C . MET A 1 74 ? 9.047 -19.782 -61.770 1.00 72.88 74 MET A C 1
ATOM 590 O O . MET A 1 74 ? 9.717 -19.330 -60.844 1.00 72.88 74 MET A O 1
ATOM 594 N N . ARG A 1 75 ? 9.583 -20.028 -62.973 1.00 76.31 75 ARG A N 1
ATOM 595 C CA . ARG A 1 75 ? 10.991 -19.719 -63.280 1.00 76.31 75 ARG A CA 1
ATOM 596 C C . ARG A 1 75 ? 11.265 -18.218 -63.217 1.00 76.31 75 ARG A C 1
ATOM 598 O O . ARG A 1 75 ? 12.280 -17.818 -62.656 1.00 76.31 75 ARG A O 1
ATOM 605 N N . ILE A 1 76 ? 10.352 -17.391 -63.728 1.00 79.31 76 ILE A N 1
ATOM 606 C CA . ILE A 1 76 ? 10.468 -15.928 -63.637 1.00 79.31 76 ILE A CA 1
ATOM 607 C C . ILE A 1 76 ? 10.425 -15.481 -62.169 1.00 79.31 76 ILE A C 1
ATOM 609 O O . ILE A 1 76 ? 11.304 -14.737 -61.746 1.00 79.31 76 ILE A O 1
ATOM 613 N N . ALA A 1 77 ? 9.477 -15.978 -61.370 1.00 77.12 77 ALA A N 1
ATOM 614 C CA . ALA A 1 77 ? 9.380 -15.643 -59.948 1.00 77.12 77 ALA A CA 1
ATOM 615 C C . ALA A 1 77 ? 10.624 -16.081 -59.154 1.00 77.12 77 ALA A C 1
ATOM 617 O O . ALA A 1 77 ? 11.129 -15.324 -58.326 1.00 77.12 77 ALA A O 1
ATOM 618 N N . SER A 1 78 ? 11.161 -17.271 -59.441 1.00 85.31 78 SER A N 1
ATOM 619 C CA . SER A 1 78 ? 12.399 -17.766 -58.830 1.00 85.31 78 SER A CA 1
ATOM 620 C C . SER A 1 78 ? 13.600 -16.889 -59.192 1.00 85.31 78 SER A C 1
ATOM 622 O O . SER A 1 78 ? 14.355 -16.498 -58.302 1.00 85.31 78 SER A O 1
ATOM 624 N N . ASN A 1 79 ? 13.732 -16.496 -60.461 1.00 83.88 79 ASN A N 1
ATOM 625 C CA . ASN A 1 79 ? 14.807 -15.613 -60.910 1.00 83.88 79 ASN A CA 1
ATOM 626 C C . ASN A 1 79 ? 14.700 -14.211 -60.297 1.00 83.88 79 ASN A C 1
ATOM 628 O O . ASN A 1 79 ? 15.711 -13.663 -59.871 1.00 83.88 79 ASN A O 1
ATOM 632 N N . VAL A 1 80 ? 13.489 -13.655 -60.183 1.00 85.00 80 VAL A N 1
ATOM 633 C CA . VAL A 1 80 ? 13.260 -12.360 -59.520 1.00 85.00 80 VAL A CA 1
ATOM 634 C C . VAL A 1 80 ? 13.606 -12.440 -58.032 1.00 85.00 80 VAL A C 1
ATOM 636 O O . VAL A 1 80 ? 14.267 -11.545 -57.512 1.00 85.00 80 VAL A O 1
ATOM 639 N N . SER A 1 81 ? 13.238 -13.527 -57.345 1.00 85.69 81 SER A N 1
ATOM 640 C CA . SER A 1 81 ? 13.603 -13.727 -55.937 1.00 85.69 81 SER A CA 1
ATOM 641 C C . SER A 1 81 ? 15.115 -13.881 -55.744 1.00 85.69 81 SER A C 1
ATOM 643 O O . SER A 1 81 ? 15.661 -13.346 -54.781 1.00 85.69 81 SER A O 1
ATOM 645 N N . LEU A 1 82 ? 15.798 -14.596 -56.644 1.00 86.06 82 LEU A N 1
ATOM 646 C CA . LEU A 1 82 ? 17.256 -14.750 -56.616 1.00 86.06 82 LEU A CA 1
ATOM 647 C C . LEU A 1 82 ? 17.967 -13.426 -56.906 1.00 86.06 82 LEU A C 1
ATOM 649 O O . LEU A 1 82 ? 18.951 -13.105 -56.241 1.00 86.06 82 LEU A O 1
ATOM 653 N N . GLN A 1 83 ? 17.451 -12.637 -57.847 1.00 86.81 83 GLN A N 1
ATOM 654 C CA . GLN A 1 83 ? 17.987 -11.317 -58.155 1.00 86.81 83 GLN A CA 1
ATOM 655 C C . GLN A 1 83 ? 17.801 -10.351 -56.978 1.00 86.81 83 GLN A C 1
ATOM 657 O O . GLN A 1 83 ? 18.763 -9.704 -56.574 1.00 86.81 83 GLN A O 1
ATOM 662 N N . ALA A 1 84 ? 16.617 -10.319 -56.359 1.00 85.50 84 ALA A N 1
ATOM 663 C CA . ALA A 1 84 ? 16.363 -9.504 -55.171 1.00 85.50 84 ALA A CA 1
ATOM 664 C C . ALA A 1 84 ? 17.264 -9.908 -53.988 1.00 85.50 84 ALA A C 1
ATOM 666 O O . ALA A 1 84 ? 17.809 -9.046 -53.293 1.00 85.50 84 ALA A O 1
ATOM 667 N N . ALA A 1 85 ? 17.477 -11.213 -53.779 1.00 85.44 85 ALA A N 1
ATOM 668 C CA . ALA A 1 85 ? 18.417 -11.708 -52.777 1.00 85.44 85 ALA A CA 1
ATOM 669 C C . ALA A 1 85 ? 19.856 -11.258 -53.083 1.00 85.44 85 ALA A C 1
ATOM 671 O O . ALA A 1 85 ? 20.530 -10.740 -52.195 1.00 85.44 85 ALA A O 1
ATOM 672 N N . HIS A 1 86 ? 20.305 -11.371 -54.338 1.00 89.31 86 HIS A N 1
ATOM 673 C CA . HIS A 1 86 ? 21.637 -10.938 -54.760 1.00 89.31 86 HIS A CA 1
ATOM 674 C C . HIS A 1 86 ? 21.848 -9.427 -54.584 1.00 89.31 86 HIS A C 1
ATOM 676 O O . HIS A 1 86 ? 22.868 -9.003 -54.040 1.00 89.31 86 HIS A O 1
ATOM 682 N N . GLU A 1 87 ? 20.872 -8.607 -54.977 1.00 89.19 87 GLU A N 1
ATOM 683 C CA . GLU A 1 87 ? 20.912 -7.153 -54.792 1.00 89.19 87 GLU A CA 1
ATOM 684 C C . GLU A 1 87 ? 20.950 -6.771 -53.306 1.00 89.19 87 GLU A C 1
ATOM 686 O O . GLU A 1 87 ? 21.732 -5.901 -52.915 1.00 89.19 87 GLU A O 1
ATOM 691 N N . THR A 1 88 ? 20.191 -7.477 -52.460 1.00 85.81 88 THR A N 1
ATOM 692 C CA . THR A 1 88 ? 20.222 -7.297 -50.999 1.00 85.81 88 THR A CA 1
ATOM 693 C C . THR A 1 88 ? 21.594 -7.660 -50.429 1.00 85.81 88 THR A C 1
ATOM 695 O O . THR A 1 88 ? 22.156 -6.895 -49.645 1.00 85.81 88 THR A O 1
ATOM 698 N N . THR A 1 89 ? 22.186 -8.780 -50.856 1.00 88.50 89 THR A N 1
ATOM 699 C CA . THR A 1 89 ? 23.544 -9.177 -50.452 1.00 88.50 89 THR A CA 1
ATOM 700 C C . THR A 1 89 ? 24.585 -8.135 -50.870 1.00 88.50 89 THR A C 1
ATOM 702 O O . THR A 1 89 ? 25.446 -7.770 -50.071 1.00 88.50 89 THR A O 1
ATOM 705 N N . LEU A 1 90 ? 24.492 -7.591 -52.088 1.00 86.31 90 LEU A N 1
ATOM 706 C CA . LEU A 1 90 ? 25.387 -6.527 -52.555 1.00 86.31 90 LEU A CA 1
ATOM 707 C C . LEU A 1 90 ? 25.190 -5.209 -51.794 1.00 86.31 90 LEU A C 1
ATOM 709 O O . LEU A 1 90 ? 26.160 -4.483 -51.562 1.00 86.31 90 LEU A O 1
ATOM 713 N N . ALA A 1 91 ? 23.956 -4.867 -51.419 1.00 82.12 91 ALA A N 1
ATOM 714 C CA . ALA A 1 91 ? 23.667 -3.691 -50.603 1.00 82.12 91 ALA A CA 1
ATOM 715 C C . ALA A 1 91 ? 24.261 -3.834 -49.191 1.00 82.12 91 ALA A C 1
ATOM 717 O O . ALA A 1 91 ? 24.920 -2.910 -48.712 1.00 82.12 91 ALA A O 1
ATOM 718 N N . LEU A 1 92 ? 24.118 -5.010 -48.571 1.00 82.56 92 LEU A N 1
ATOM 719 C CA . LEU A 1 92 ? 24.738 -5.330 -47.281 1.00 82.56 92 LEU A CA 1
ATOM 720 C C . LEU A 1 92 ? 26.269 -5.258 -47.357 1.00 82.56 92 LEU A C 1
ATOM 722 O O . LEU A 1 92 ? 26.883 -4.605 -46.519 1.00 82.56 92 LEU A O 1
ATOM 726 N N . GLY A 1 93 ? 26.888 -5.809 -48.407 1.00 81.75 93 GLY A N 1
ATOM 727 C CA . GLY A 1 93 ? 28.340 -5.712 -48.603 1.00 81.75 93 GLY A CA 1
ATOM 728 C C . GLY A 1 93 ? 28.846 -4.269 -48.762 1.00 81.75 93 GLY A C 1
ATOM 729 O O . GLY A 1 93 ? 29.898 -3.908 -48.233 1.00 81.75 93 GLY A O 1
ATOM 730 N N . ARG A 1 94 ? 28.080 -3.398 -49.439 1.00 82.88 94 ARG A N 1
ATOM 731 C CA . ARG A 1 94 ? 28.404 -1.962 -49.552 1.00 82.88 94 ARG A CA 1
ATOM 732 C C . ARG A 1 94 ? 28.285 -1.228 -48.215 1.00 82.88 94 ARG A C 1
ATOM 734 O O . ARG A 1 94 ? 29.119 -0.368 -47.923 1.00 82.88 94 ARG A O 1
ATOM 741 N N . LEU A 1 95 ? 27.291 -1.581 -47.401 1.00 76.12 95 LEU A N 1
ATOM 742 C CA . LEU A 1 95 ? 27.133 -1.050 -46.046 1.00 76.12 95 LEU A CA 1
ATOM 743 C C . LEU A 1 95 ? 28.270 -1.503 -45.126 1.00 76.12 95 LEU A C 1
ATOM 745 O O . LEU A 1 95 ? 28.832 -0.675 -44.414 1.00 76.12 95 LEU A O 1
ATOM 749 N N . GLU A 1 96 ? 28.684 -2.769 -45.192 1.00 74.19 96 GLU A N 1
ATOM 750 C CA . GLU A 1 96 ? 29.839 -3.264 -44.434 1.00 74.19 96 GLU A CA 1
ATOM 751 C C . GLU A 1 96 ? 31.125 -2.505 -44.776 1.00 74.19 96 GLU A C 1
ATOM 753 O O . GLU A 1 96 ? 31.906 -2.175 -43.881 1.00 74.19 96 GLU A O 1
ATOM 758 N N . GLY A 1 97 ? 31.339 -2.187 -46.058 1.00 73.56 97 GLY A N 1
ATOM 759 C CA . GLY A 1 97 ? 32.461 -1.357 -46.495 1.00 73.56 97 GLY A CA 1
ATOM 760 C C . GLY A 1 97 ? 32.435 0.042 -45.871 1.00 73.56 97 GLY A C 1
ATOM 761 O O . GLY A 1 97 ? 33.457 0.512 -45.373 1.00 73.56 97 GLY A O 1
ATOM 762 N N . HIS A 1 98 ? 31.261 0.678 -45.823 1.00 70.62 98 HIS A N 1
ATOM 763 C CA . HIS A 1 98 ? 31.080 1.984 -45.180 1.00 70.62 98 HIS A CA 1
ATOM 764 C C . HIS A 1 98 ? 31.293 1.936 -43.664 1.00 70.62 98 HIS A C 1
ATOM 766 O O . HIS A 1 98 ? 31.948 2.814 -43.109 1.00 70.62 98 HIS A O 1
ATOM 772 N N . VAL A 1 99 ? 30.797 0.895 -42.992 1.00 70.69 99 VAL A N 1
ATOM 773 C CA . VAL A 1 99 ? 30.999 0.708 -41.548 1.00 70.69 99 VAL A CA 1
ATOM 774 C C . VAL A 1 99 ? 32.478 0.480 -41.228 1.00 70.69 99 VAL A C 1
ATOM 776 O O . VAL A 1 99 ? 32.983 1.036 -40.257 1.00 70.69 99 VAL A O 1
ATOM 779 N N . LYS A 1 100 ? 33.209 -0.264 -42.071 1.00 75.69 100 LYS A N 1
ATOM 780 C CA . LYS A 1 100 ? 34.668 -0.448 -41.936 1.00 75.69 100 LYS A CA 1
ATOM 781 C C . LYS A 1 100 ? 35.462 0.835 -42.199 1.00 75.69 100 LYS A C 1
ATOM 783 O O . LYS A 1 100 ? 36.527 1.006 -41.612 1.00 75.69 100 LYS A O 1
ATOM 788 N N . ALA A 1 101 ? 34.960 1.717 -43.062 1.00 77.38 101 ALA A N 1
ATOM 789 C CA . ALA A 1 101 ? 35.566 3.016 -43.353 1.00 77.38 101 ALA A CA 1
ATOM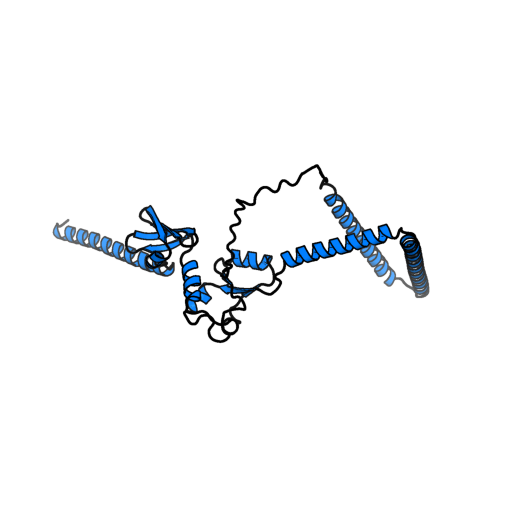 790 C C . ALA A 1 101 ? 35.235 4.093 -42.303 1.00 77.38 101 ALA A C 1
ATOM 792 O O . ALA A 1 101 ? 35.813 5.181 -42.329 1.00 77.38 101 ALA A O 1
ATOM 793 N N . MET A 1 102 ? 34.318 3.811 -41.376 1.00 81.25 102 MET A N 1
ATOM 794 C CA . MET A 1 102 ? 33.922 4.758 -40.347 1.00 81.25 102 MET A CA 1
ATOM 795 C C . MET A 1 102 ? 35.071 4.965 -39.343 1.00 81.25 102 MET A C 1
ATOM 797 O O . MET A 1 102 ? 35.669 3.992 -38.871 1.00 81.25 102 MET A O 1
ATOM 801 N N . PRO A 1 103 ? 35.401 6.215 -38.975 1.00 88.94 103 PRO A N 1
ATOM 802 C CA . PRO A 1 103 ? 36.382 6.485 -37.936 1.00 88.94 103 PRO A CA 1
ATOM 803 C C . PRO A 1 103 ? 36.069 5.722 -36.644 1.00 88.94 103 PRO A C 1
ATOM 805 O O . PRO A 1 103 ? 34.941 5.756 -36.154 1.00 88.94 103 PRO A O 1
ATOM 808 N N . ARG A 1 104 ? 37.086 5.087 -36.045 1.00 84.00 104 ARG A N 1
ATOM 809 C CA . ARG A 1 104 ? 36.936 4.290 -34.809 1.00 84.00 104 ARG A CA 1
ATOM 810 C C . ARG A 1 104 ? 36.204 5.040 -33.686 1.00 84.00 104 ARG A C 1
ATOM 812 O O . ARG A 1 104 ? 35.469 4.415 -32.934 1.00 84.00 104 ARG A O 1
ATOM 819 N N . HIS A 1 105 ? 36.370 6.363 -33.595 1.00 83.25 105 HIS A N 1
ATOM 820 C CA . HIS A 1 105 ? 35.703 7.185 -32.583 1.00 83.25 105 HIS A CA 1
ATOM 821 C C . HIS A 1 105 ? 34.182 7.307 -32.789 1.00 83.25 105 HIS A C 1
ATOM 823 O O . HIS A 1 105 ? 33.464 7.412 -31.802 1.00 83.25 105 HIS A O 1
ATOM 829 N N . LEU A 1 106 ? 33.680 7.265 -34.033 1.00 84.44 106 LEU A N 1
ATOM 830 C CA . LEU A 1 106 ? 32.236 7.275 -34.310 1.00 84.44 106 LEU A CA 1
ATOM 831 C C . LEU A 1 106 ? 31.602 5.926 -33.968 1.00 84.44 106 LEU A C 1
ATOM 833 O O . LEU A 1 106 ? 30.556 5.892 -33.334 1.00 84.44 106 LEU A O 1
ATOM 837 N N . ILE A 1 107 ? 32.283 4.824 -34.301 1.00 84.94 107 ILE A N 1
ATOM 838 C CA . ILE A 1 107 ? 31.848 3.472 -33.917 1.00 84.94 107 ILE A CA 1
ATOM 839 C C . ILE A 1 107 ? 31.776 3.352 -32.388 1.00 84.94 107 ILE A C 1
ATOM 841 O O . ILE A 1 107 ? 30.819 2.797 -31.852 1.00 84.94 107 ILE A O 1
ATOM 845 N N . GLU A 1 108 ? 32.776 3.879 -31.679 1.00 87.56 108 GLU A N 1
ATOM 846 C CA . GLU A 1 108 ? 32.800 3.859 -30.215 1.00 87.56 108 GLU A CA 1
ATOM 847 C C . GLU A 1 108 ? 31.713 4.754 -29.602 1.00 87.56 108 GLU A C 1
ATOM 849 O O . GLU A 1 108 ? 31.031 4.340 -28.669 1.00 87.56 108 GLU A O 1
ATOM 854 N N . HIS A 1 109 ? 31.487 5.947 -30.159 1.00 85.81 109 HIS A N 1
ATOM 855 C CA . HIS A 1 109 ? 30.395 6.824 -29.739 1.00 85.81 109 HIS A CA 1
ATOM 856 C C . HIS A 1 109 ? 29.020 6.163 -29.927 1.00 85.81 109 HIS A C 1
ATOM 858 O O . HIS A 1 109 ? 28.194 6.195 -29.016 1.00 85.81 109 HIS A O 1
ATOM 864 N N . ASP A 1 110 ? 28.779 5.503 -31.063 1.00 88.69 110 ASP A N 1
ATOM 865 C CA . ASP A 1 110 ? 27.526 4.780 -31.302 1.00 88.69 110 ASP A CA 1
ATOM 866 C C . ASP A 1 110 ? 27.342 3.622 -30.314 1.00 88.69 110 ASP A C 1
ATOM 868 O O . ASP A 1 110 ? 26.247 3.443 -29.777 1.00 88.69 110 ASP A O 1
ATOM 872 N N . ARG A 1 111 ? 28.412 2.884 -29.988 1.00 91.38 111 ARG A N 1
ATOM 873 C CA . ARG A 1 111 ? 28.382 1.856 -28.932 1.00 91.38 111 ARG A CA 1
ATOM 874 C C . ARG A 1 111 ? 28.028 2.445 -27.570 1.00 91.38 111 ARG A C 1
ATOM 876 O O . ARG A 1 111 ? 27.183 1.883 -26.876 1.00 91.38 111 ARG A O 1
ATOM 883 N N . GLN A 1 112 ? 28.615 3.585 -27.204 1.00 91.38 112 GLN A N 1
ATOM 884 C CA . GLN A 1 112 ? 28.291 4.284 -25.957 1.00 91.38 112 GLN A CA 1
ATOM 885 C C . GLN A 1 112 ? 26.834 4.754 -25.926 1.00 91.38 112 GLN A C 1
ATOM 887 O O . GLN A 1 112 ? 26.173 4.622 -24.898 1.00 91.38 112 GLN A O 1
ATOM 892 N N . LEU A 1 113 ? 26.301 5.258 -27.044 1.00 92.75 113 LEU A N 1
ATOM 893 C CA . LEU A 1 113 ? 24.896 5.654 -27.138 1.00 92.75 113 LEU A CA 1
ATOM 894 C C . LEU A 1 113 ? 23.942 4.463 -27.014 1.00 92.75 113 LEU A C 1
ATOM 896 O O . LEU A 1 113 ? 22.915 4.591 -26.347 1.00 92.75 113 LEU A O 1
ATOM 900 N N . VAL A 1 114 ? 24.256 3.326 -27.643 1.00 93.56 114 VAL A N 1
ATOM 901 C CA . VAL A 1 114 ? 23.473 2.089 -27.499 1.00 93.56 114 VAL A CA 1
ATOM 902 C C . VAL A 1 114 ? 23.494 1.627 -26.044 1.00 93.56 114 VAL A C 1
ATOM 904 O O . VAL A 1 114 ? 22.429 1.465 -25.454 1.00 93.56 114 VAL A O 1
ATOM 907 N N . HIS A 1 115 ? 24.676 1.549 -25.432 1.00 92.75 115 HIS A N 1
ATOM 908 C CA . HIS A 1 115 ? 24.819 1.152 -24.034 1.00 92.75 115 HIS A CA 1
ATOM 909 C C . HIS A 1 115 ? 24.070 2.090 -23.074 1.00 92.75 115 HIS A C 1
ATOM 911 O O . HIS A 1 115 ? 23.343 1.643 -22.192 1.00 92.75 115 HIS A O 1
ATOM 917 N N . MET A 1 116 ? 24.169 3.407 -23.275 1.00 93.81 116 MET A N 1
ATOM 918 C CA . MET A 1 116 ? 23.442 4.386 -22.464 1.00 93.81 116 MET A CA 1
ATOM 919 C C . MET A 1 116 ? 21.922 4.253 -22.631 1.00 93.81 116 MET A C 1
ATOM 921 O O . MET A 1 116 ? 21.182 4.421 -21.663 1.00 93.81 116 MET A O 1
ATOM 925 N N . ARG A 1 117 ? 21.433 3.941 -23.840 1.00 92.69 117 ARG A N 1
ATOM 926 C CA . ARG A 1 117 ? 20.003 3.678 -24.074 1.00 92.69 117 ARG A CA 1
ATOM 927 C C . ARG A 1 117 ? 19.533 2.424 -23.347 1.00 92.69 117 ARG A C 1
ATOM 929 O O . ARG A 1 117 ? 18.462 2.474 -22.751 1.00 92.69 117 ARG A O 1
ATOM 936 N N . GLU A 1 118 ? 20.319 1.351 -23.374 1.00 96.38 118 GLU A N 1
ATOM 937 C CA . GLU A 1 118 ? 20.039 0.115 -22.631 1.00 96.38 118 GLU A CA 1
ATOM 938 C C . GLU A 1 118 ? 19.998 0.387 -21.125 1.00 96.38 118 GLU A C 1
ATOM 940 O O . GLU A 1 118 ? 18.985 0.116 -20.490 1.00 96.38 118 GLU A O 1
ATOM 945 N N . MET A 1 119 ? 21.005 1.073 -20.573 1.00 94.12 119 MET A N 1
ATOM 946 C CA . MET A 1 119 ? 21.024 1.456 -19.156 1.00 94.12 119 MET A CA 1
ATOM 947 C C . MET A 1 119 ? 19.798 2.281 -18.743 1.00 94.12 119 MET A C 1
ATOM 949 O O . MET A 1 119 ? 19.216 2.052 -17.684 1.00 94.12 119 MET A O 1
ATOM 953 N N . VAL A 1 120 ? 19.399 3.260 -19.562 1.00 94.44 120 VAL A N 1
ATOM 954 C CA . VAL A 1 120 ? 18.202 4.071 -19.293 1.00 94.44 120 VAL A CA 1
ATOM 955 C C . VAL A 1 120 ? 16.938 3.218 -19.382 1.00 94.44 120 VAL A C 1
ATOM 957 O O . VAL A 1 120 ? 16.031 3.388 -18.568 1.00 94.44 120 VAL A O 1
ATOM 960 N N . HIS A 1 121 ? 16.861 2.306 -20.349 1.00 92.12 121 HIS A N 1
ATOM 961 C CA . HIS A 1 121 ? 15.728 1.400 -20.494 1.00 92.12 121 HIS A CA 1
ATOM 962 C C . HIS A 1 121 ? 15.599 0.450 -19.297 1.00 92.12 121 HIS A C 1
ATOM 964 O O . HIS A 1 121 ? 14.506 0.318 -18.744 1.00 92.12 121 HIS A O 1
ATOM 970 N N . ASP A 1 122 ? 16.704 -0.131 -18.839 1.00 91.25 122 ASP A N 1
ATOM 971 C CA . ASP A 1 122 ? 16.752 -1.018 -17.675 1.00 91.25 122 ASP A CA 1
ATOM 972 C C . ASP A 1 122 ? 16.415 -0.263 -16.383 1.00 91.25 122 ASP A C 1
ATOM 974 O O . ASP A 1 122 ? 15.645 -0.745 -15.548 1.00 91.25 122 ASP A O 1
ATOM 978 N N . ALA A 1 123 ? 16.905 0.972 -16.235 1.00 88.25 123 ALA A N 1
ATOM 979 C CA . ALA A 1 123 ? 16.548 1.843 -15.116 1.00 88.25 123 ALA A CA 1
ATOM 980 C C . ALA A 1 123 ? 15.047 2.189 -15.108 1.00 88.25 123 ALA A C 1
ATOM 982 O O . ALA A 1 123 ? 14.400 2.159 -14.064 1.00 88.25 123 ALA A O 1
ATOM 983 N N . LEU A 1 124 ? 14.459 2.484 -16.272 1.00 87.56 124 LEU A N 1
ATOM 984 C CA . LEU A 1 124 ? 13.022 2.751 -16.382 1.00 87.56 124 LEU A CA 1
ATOM 985 C C . LEU A 1 124 ? 12.176 1.501 -16.137 1.00 87.56 124 LEU A C 1
ATOM 987 O O . LEU A 1 124 ? 11.101 1.605 -15.548 1.00 87.56 124 LEU A O 1
ATOM 991 N N . THR A 1 125 ? 12.643 0.339 -16.589 1.00 86.62 125 THR A N 1
ATOM 992 C CA . THR A 1 125 ? 11.954 -0.939 -16.393 1.00 86.62 125 THR A CA 1
ATOM 993 C C . THR A 1 125 ? 11.991 -1.339 -14.924 1.00 86.62 125 THR A C 1
ATOM 995 O O . THR A 1 125 ? 10.934 -1.552 -14.339 1.00 86.62 125 THR A O 1
ATOM 998 N N . SER A 1 126 ? 13.162 -1.303 -14.286 1.00 85.00 126 SER A N 1
ATOM 999 C CA . SER A 1 126 ? 13.311 -1.582 -12.850 1.00 85.00 126 SER A CA 1
ATOM 1000 C C . SER A 1 126 ? 12.544 -0.604 -11.954 1.00 85.00 126 SER A C 1
ATOM 1002 O O . SER A 1 126 ? 12.081 -0.990 -10.888 1.00 85.00 126 SER A O 1
ATOM 1004 N N . ALA A 1 127 ? 12.331 0.640 -12.393 1.00 83.31 127 ALA A N 1
ATOM 1005 C CA . ALA A 1 127 ? 11.463 1.590 -11.696 1.00 83.31 127 ALA A CA 1
ATOM 1006 C C . ALA A 1 127 ? 9.954 1.292 -11.854 1.00 83.31 127 ALA A C 1
ATOM 1008 O O . ALA A 1 127 ? 9.141 1.877 -11.139 1.00 83.31 127 ALA A O 1
ATOM 1009 N N . ARG A 1 128 ? 9.559 0.434 -12.806 1.00 86.31 128 ARG A N 1
ATOM 1010 C CA . ARG A 1 128 ? 8.158 0.075 -13.118 1.00 86.31 128 ARG A CA 1
ATOM 1011 C C . ARG A 1 128 ? 7.772 -1.339 -12.693 1.00 86.31 128 ARG A C 1
ATOM 1013 O O . ARG A 1 128 ? 6.588 -1.587 -12.459 1.00 86.31 128 ARG A O 1
ATOM 1020 N N . THR A 1 129 ? 8.744 -2.226 -12.564 1.00 85.88 129 THR A N 1
ATOM 1021 C CA . THR A 1 129 ? 8.563 -3.596 -12.088 1.00 85.88 129 THR A CA 1
ATOM 1022 C C . THR A 1 129 ? 9.033 -3.713 -10.650 1.00 85.88 129 THR A C 1
ATOM 1024 O O . THR A 1 129 ? 10.022 -3.091 -10.267 1.00 85.88 129 THR A O 1
ATOM 1027 N N . LEU A 1 130 ? 8.376 -4.546 -9.852 1.00 86.12 130 LEU A N 1
ATOM 1028 C CA . LEU A 1 130 ? 8.918 -4.892 -8.547 1.00 86.12 130 LEU A CA 1
ATOM 1029 C C . LEU A 1 130 ? 10.058 -5.896 -8.752 1.00 86.12 130 LEU A C 1
ATOM 1031 O O . LEU A 1 130 ? 9.926 -6.843 -9.520 1.00 86.12 130 LEU A O 1
ATOM 1035 N N . ALA A 1 131 ? 11.187 -5.702 -8.065 1.00 86.12 131 ALA A N 1
ATOM 1036 C C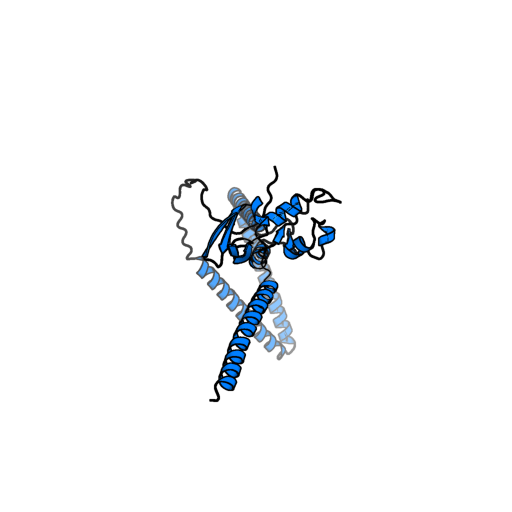A . ALA A 1 131 ? 12.308 -6.647 -8.139 1.00 86.12 131 ALA A CA 1
ATOM 1037 C C . ALA A 1 131 ? 11.918 -8.059 -7.659 1.00 86.12 131 ALA A C 1
ATOM 1039 O O . ALA A 1 131 ? 12.530 -9.044 -8.062 1.00 86.12 131 ALA A O 1
ATOM 1040 N N . TYR A 1 132 ? 10.894 -8.139 -6.806 1.00 87.12 132 TYR A N 1
ATOM 1041 C CA . TYR A 1 132 ? 10.289 -9.369 -6.316 1.00 87.12 132 TYR A CA 1
ATOM 1042 C C . TYR A 1 132 ? 8.775 -9.174 -6.194 1.00 87.12 132 TYR A C 1
ATOM 1044 O O . TYR A 1 132 ? 8.351 -8.067 -5.843 1.00 87.12 132 TYR A O 1
ATOM 1052 N N . PRO A 1 133 ? 7.966 -10.227 -6.407 1.00 89.44 133 PRO A N 1
ATOM 1053 C CA . PRO A 1 133 ? 6.539 -10.173 -6.132 1.00 89.44 133 PRO A CA 1
ATOM 1054 C C . PRO A 1 133 ? 6.269 -9.709 -4.698 1.00 89.44 133 PRO A C 1
ATOM 1056 O O . PRO A 1 133 ? 6.849 -10.210 -3.733 1.00 89.44 133 PRO A O 1
ATOM 1059 N N . MET A 1 134 ? 5.379 -8.738 -4.556 1.00 90.06 134 MET A N 1
ATOM 1060 C CA . MET A 1 134 ? 4.946 -8.194 -3.280 1.00 90.06 134 MET A CA 1
ATOM 1061 C C . MET A 1 134 ? 3.751 -8.995 -2.766 1.00 90.06 134 MET A C 1
ATOM 1063 O O . MET A 1 134 ? 2.723 -9.067 -3.432 1.00 90.06 134 MET A O 1
ATOM 1067 N N . ALA A 1 135 ? 3.874 -9.571 -1.570 1.00 90.56 135 ALA A N 1
ATOM 1068 C CA . ALA A 1 135 ? 2.785 -10.274 -0.905 1.00 90.56 135 ALA A CA 1
ATOM 1069 C C . ALA A 1 135 ? 1.966 -9.310 -0.034 1.00 90.56 135 ALA A C 1
ATOM 1071 O O . ALA A 1 135 ? 2.467 -8.675 0.900 1.00 90.56 135 ALA A O 1
ATOM 1072 N N . LEU A 1 136 ? 0.682 -9.211 -0.347 1.00 91.06 136 LEU A N 1
ATOM 1073 C CA . LEU A 1 136 ? -0.260 -8.296 0.275 1.00 91.06 136 LEU A CA 1
ATOM 1074 C C . LEU A 1 136 ? -1.392 -9.073 0.946 1.00 91.06 136 LEU A C 1
ATOM 1076 O O . LEU A 1 136 ? -1.897 -10.042 0.385 1.00 91.06 136 LEU A O 1
ATOM 1080 N N . LEU A 1 137 ? -1.823 -8.644 2.133 1.00 90.44 137 LEU A N 1
ATOM 1081 C CA . LEU A 1 137 ? -2.975 -9.230 2.822 1.00 90.44 137 LEU A CA 1
ATOM 1082 C C . LEU A 1 137 ? -4.045 -8.156 3.064 1.00 90.44 137 LEU A C 1
ATOM 1084 O O . LEU A 1 137 ? -3.724 -7.108 3.638 1.00 90.44 137 LEU A O 1
ATOM 1088 N N . PRO A 1 138 ? -5.313 -8.400 2.688 1.00 89.19 138 PRO A N 1
ATOM 1089 C CA . PRO A 1 138 ? -6.411 -7.523 3.072 1.00 89.19 138 PRO A CA 1
ATOM 1090 C C . PRO A 1 138 ? -6.487 -7.361 4.592 1.00 89.19 138 PRO A C 1
ATOM 1092 O O . PRO A 1 138 ? -6.363 -8.334 5.343 1.00 89.19 138 PRO A O 1
ATOM 1095 N N . PHE A 1 139 ? -6.713 -6.133 5.049 1.00 86.31 139 PHE A N 1
ATOM 1096 C CA . PHE A 1 139 ? -6.697 -5.817 6.474 1.00 86.31 139 PHE A CA 1
ATOM 1097 C C . PHE A 1 139 ? -7.769 -6.570 7.277 1.00 86.31 139 PHE A C 1
ATOM 1099 O O . PHE A 1 139 ? -7.500 -7.001 8.395 1.00 86.31 139 PHE A O 1
ATOM 1106 N N . ASP A 1 140 ? -8.949 -6.815 6.712 1.00 84.62 140 ASP A N 1
ATOM 1107 C CA . ASP A 1 140 ? -10.006 -7.550 7.420 1.00 84.62 140 ASP A CA 1
ATOM 1108 C C . ASP A 1 140 ? -9.600 -9.002 7.684 1.00 84.62 140 ASP A C 1
ATOM 1110 O O . ASP A 1 140 ? -9.805 -9.538 8.774 1.00 84.62 140 ASP A O 1
ATOM 1114 N N . VAL A 1 141 ? -8.928 -9.622 6.709 1.00 89.38 141 VAL A N 1
ATOM 1115 C CA . VAL A 1 141 ? -8.372 -10.973 6.840 1.00 89.38 141 VAL A CA 1
ATOM 1116 C C . VAL A 1 141 ? -7.257 -10.996 7.884 1.00 89.38 141 VAL A C 1
ATOM 1118 O O . VAL A 1 141 ? -7.175 -11.936 8.677 1.00 89.38 141 VAL A O 1
ATOM 1121 N N . PHE A 1 142 ? -6.418 -9.957 7.902 1.00 90.19 142 PHE A N 1
ATOM 1122 C CA . PHE A 1 142 ? -5.392 -9.760 8.920 1.00 90.19 142 PHE A CA 1
ATOM 1123 C C . PHE A 1 142 ? -5.997 -9.657 10.330 1.00 90.19 142 PHE A C 1
ATOM 1125 O O . PHE A 1 142 ? -5.619 -10.418 11.224 1.00 90.19 142 PHE A O 1
ATOM 1132 N N . LYS A 1 143 ? -6.979 -8.767 10.511 1.00 86.25 143 LYS A N 1
ATOM 1133 C CA . LYS A 1 143 ? -7.657 -8.488 11.784 1.00 86.25 143 LYS A CA 1
ATOM 1134 C C . LYS A 1 143 ? -8.416 -9.708 12.307 1.00 86.25 143 LYS A C 1
ATOM 1136 O O . LYS A 1 143 ? -8.299 -10.034 13.485 1.00 86.25 143 LYS A O 1
ATOM 1141 N N . ALA A 1 144 ? -9.129 -10.426 11.437 1.00 87.44 144 ALA A N 1
ATOM 1142 C CA . ALA A 1 144 ? -9.800 -11.679 11.789 1.00 87.44 144 ALA A CA 1
ATOM 1143 C C . ALA A 1 144 ? -8.813 -12.772 12.242 1.00 87.44 144 ALA A C 1
ATOM 1145 O O . ALA A 1 144 ? -9.188 -13.716 12.935 1.00 87.44 144 ALA A O 1
ATOM 1146 N N . GLY A 1 145 ? -7.539 -12.654 11.854 1.00 88.94 145 GLY A N 1
ATOM 1147 C CA . GLY A 1 145 ? -6.483 -13.581 12.230 1.00 88.94 145 GLY A CA 1
ATOM 1148 C C . GLY A 1 145 ? -6.106 -13.544 13.712 1.00 88.94 145 GLY A C 1
ATOM 1149 O O . GLY A 1 145 ? -5.612 -14.562 14.205 1.00 88.94 145 GLY A O 1
ATOM 1150 N N . GLY A 1 146 ? -6.323 -12.414 14.399 1.00 89.56 146 GLY A N 1
ATOM 1151 C CA . GLY A 1 146 ? -6.056 -12.221 15.832 1.00 89.56 146 GLY A CA 1
ATOM 1152 C C . GLY A 1 146 ? -4.574 -12.120 16.227 1.00 89.56 146 GLY A C 1
ATOM 1153 O O . GLY A 1 146 ? -4.265 -11.743 17.358 1.00 89.56 146 GLY A O 1
ATOM 1154 N N . GLN A 1 147 ? -3.657 -12.461 15.321 1.00 90.00 147 GLN A N 1
ATOM 1155 C CA . GLN A 1 147 ? -2.210 -12.499 15.538 1.00 90.00 147 GLN A CA 1
ATOM 1156 C C . GLN A 1 147 ? -1.450 -12.429 14.207 1.00 90.00 147 GLN A C 1
ATOM 1158 O O . GLN A 1 147 ? -2.003 -12.762 13.153 1.00 90.00 147 GLN A O 1
ATOM 1163 N N . LEU A 1 148 ? -0.166 -12.063 14.262 1.00 88.12 148 LEU A N 1
ATOM 1164 C CA . LEU A 1 148 ? 0.744 -12.211 13.130 1.00 88.12 148 LEU A CA 1
ATOM 1165 C C . LEU A 1 148 ? 0.914 -13.703 12.788 1.00 88.12 148 LEU A C 1
ATOM 1167 O O . LEU A 1 148 ? 1.188 -14.527 13.659 1.00 88.12 148 LEU A O 1
ATOM 1171 N N . ARG A 1 149 ? 0.734 -14.058 11.512 1.00 86.75 149 ARG A N 1
ATOM 1172 C CA . ARG A 1 149 ? 0.888 -15.426 10.988 1.00 86.75 149 ARG A CA 1
ATOM 1173 C C . ARG A 1 149 ? 2.038 -15.473 9.990 1.00 86.75 149 ARG A C 1
ATOM 1175 O O . ARG A 1 149 ? 2.354 -14.460 9.371 1.00 86.75 149 ARG A O 1
ATOM 1182 N N . SER A 1 150 ? 2.652 -16.644 9.842 1.00 86.69 150 SER A N 1
ATOM 1183 C CA . SER A 1 150 ? 3.700 -16.857 8.836 1.00 86.69 150 SER A CA 1
ATOM 1184 C C . SER A 1 150 ? 3.152 -16.692 7.415 1.00 86.69 150 SER A C 1
ATOM 1186 O O . SER A 1 150 ? 1.955 -16.875 7.164 1.00 86.69 150 SER A O 1
ATOM 1188 N N . HIS A 1 151 ? 4.046 -16.377 6.478 1.00 85.81 151 HIS A N 1
ATOM 1189 C CA . HIS A 1 151 ? 3.719 -16.278 5.058 1.00 85.81 151 HIS A CA 1
ATOM 1190 C C . HIS A 1 151 ? 3.089 -17.584 4.540 1.00 85.81 151 HIS A C 1
ATOM 1192 O O . HIS A 1 151 ? 2.079 -17.563 3.842 1.00 85.81 151 HIS A O 1
ATOM 1198 N N . GLU A 1 152 ? 3.616 -18.733 4.961 1.00 86.81 152 GLU A N 1
ATOM 1199 C CA . GLU A 1 152 ? 3.155 -20.068 4.575 1.00 86.81 152 GLU A CA 1
ATOM 1200 C C . GLU A 1 152 ? 1.707 -20.314 5.013 1.00 86.81 152 GLU A C 1
ATOM 1202 O O . GLU A 1 152 ? 0.896 -20.797 4.224 1.00 86.81 152 GLU A O 1
ATOM 1207 N N . GLN A 1 153 ? 1.354 -19.921 6.242 1.00 88.62 153 GLN A N 1
ATOM 1208 C CA . GLN A 1 153 ? -0.013 -20.033 6.767 1.00 88.62 153 GLN A CA 1
ATOM 1209 C C . GLN A 1 153 ? -1.008 -19.125 6.037 1.00 88.62 153 GLN A C 1
ATOM 1211 O O . GLN A 1 153 ? -2.207 -19.408 6.016 1.00 88.62 153 GLN A O 1
ATOM 1216 N N . LEU A 1 154 ? -0.527 -18.017 5.473 1.00 90.19 154 LEU A N 1
ATOM 1217 C CA . LEU A 1 154 ? -1.346 -17.040 4.765 1.00 90.19 154 LEU A CA 1
ATOM 1218 C C . LEU A 1 154 ? -1.318 -17.222 3.247 1.00 90.19 154 LEU A C 1
ATOM 1220 O O . LEU A 1 154 ? -2.113 -16.575 2.578 1.00 90.19 154 LEU A O 1
ATOM 1224 N N . ARG A 1 155 ? -0.486 -18.118 2.697 1.00 89.88 155 ARG A N 1
ATOM 1225 C CA . ARG A 1 155 ? -0.213 -18.243 1.254 1.00 89.88 155 ARG A CA 1
ATOM 1226 C C . ARG A 1 155 ? -1.463 -18.280 0.374 1.00 89.88 155 ARG A C 1
ATOM 1228 O O . ARG A 1 155 ? -1.487 -17.634 -0.662 1.00 89.88 155 ARG A O 1
ATOM 1235 N N . ALA A 1 156 ? -2.507 -18.992 0.795 1.00 93.56 156 ALA A N 1
ATOM 1236 C CA . ALA A 1 156 ? -3.766 -19.095 0.048 1.00 93.56 156 ALA A CA 1
ATOM 1237 C C . ALA A 1 156 ? -4.632 -17.815 0.074 1.00 93.56 156 ALA A C 1
ATOM 1239 O O . ALA A 1 156 ? -5.630 -17.733 -0.633 1.00 93.56 156 ALA A O 1
ATOM 1240 N N . ARG A 1 157 ? -4.290 -16.845 0.927 1.00 91.62 157 ARG A N 1
ATOM 1241 C CA . ARG A 1 157 ? -5.007 -15.579 1.142 1.00 91.62 157 ARG A CA 1
ATOM 1242 C C . ARG A 1 157 ? -4.187 -14.349 0.743 1.00 91.62 157 ARG A C 1
ATOM 1244 O O . ARG A 1 157 ? -4.724 -13.245 0.780 1.00 91.62 157 ARG A O 1
ATOM 1251 N N . LEU A 1 158 ? -2.906 -14.525 0.421 1.00 91.44 158 LEU A N 1
ATOM 1252 C CA . LEU A 1 158 ? -2.033 -13.443 -0.018 1.00 91.44 158 LEU A CA 1
ATOM 1253 C C . LEU A 1 158 ? -2.342 -13.081 -1.470 1.00 91.44 158 LEU A C 1
ATOM 1255 O O . LEU A 1 158 ? -2.541 -13.951 -2.316 1.00 91.44 158 LEU A O 1
ATOM 1259 N N . ILE A 1 159 ? -2.351 -11.784 -1.746 1.00 92.19 159 ILE A N 1
ATOM 1260 C CA . ILE A 1 159 ? -2.411 -11.230 -3.091 1.00 92.19 159 ILE A CA 1
ATOM 1261 C C . ILE A 1 159 ? -0.971 -10.937 -3.503 1.00 92.19 159 ILE A C 1
ATOM 1263 O O . ILE A 1 159 ? -0.296 -10.135 -2.859 1.00 92.19 159 ILE A O 1
ATOM 1267 N N . MET A 1 160 ? -0.496 -11.623 -4.538 1.00 92.44 160 MET A N 1
ATOM 1268 C CA . MET A 1 160 ? 0.836 -11.405 -5.095 1.00 92.44 160 MET A CA 1
ATOM 1269 C C . MET A 1 160 ? 0.745 -10.322 -6.161 1.00 92.44 160 MET A C 1
ATOM 1271 O O . MET A 1 160 ? -0.096 -10.421 -7.047 1.00 92.44 160 MET A O 1
ATOM 1275 N N . VAL A 1 161 ? 1.592 -9.304 -6.062 1.00 92.75 161 VAL A N 1
ATOM 1276 C CA . VAL A 1 161 ? 1.639 -8.184 -7.006 1.00 92.75 161 VAL A CA 1
ATOM 1277 C C . VAL A 1 161 ? 3.032 -8.101 -7.607 1.00 92.75 161 VAL A C 1
ATOM 1279 O O . VAL A 1 161 ? 4.011 -8.033 -6.865 1.00 92.75 161 VAL A O 1
ATOM 1282 N N . GLU A 1 162 ? 3.140 -8.103 -8.932 1.00 90.56 162 GLU A N 1
ATOM 1283 C CA . GLU A 1 162 ? 4.439 -8.151 -9.629 1.00 90.56 162 GLU A CA 1
ATOM 1284 C C . GLU A 1 162 ? 4.885 -6.784 -10.173 1.00 90.56 162 GLU A C 1
ATOM 1286 O O . GLU A 1 162 ? 6.077 -6.549 -10.392 1.00 90.56 162 GLU A O 1
ATOM 1291 N N . ASP A 1 163 ? 3.953 -5.839 -10.330 1.00 91.06 163 ASP A N 1
ATOM 1292 C CA . ASP A 1 163 ? 4.239 -4.525 -10.900 1.00 91.06 163 ASP A CA 1
ATOM 1293 C C . ASP A 1 163 ? 3.576 -3.349 -10.155 1.00 91.06 163 ASP A C 1
ATOM 1295 O O . ASP A 1 163 ? 2.632 -3.488 -9.370 1.00 91.06 163 ASP A O 1
ATOM 1299 N N . TYR A 1 164 ? 4.123 -2.144 -10.358 1.00 89.81 164 TYR A N 1
ATOM 1300 C CA . TYR A 1 164 ? 3.604 -0.930 -9.720 1.00 89.81 164 TYR A CA 1
ATOM 1301 C C . TYR A 1 164 ? 2.207 -0.503 -10.214 1.00 89.81 164 TYR A C 1
ATOM 1303 O O . TYR A 1 164 ? 1.437 0.009 -9.392 1.00 89.81 164 TYR A O 1
ATOM 1311 N N . PRO A 1 165 ? 1.844 -0.640 -11.507 1.00 91.50 165 PRO A N 1
ATOM 1312 C CA . PRO A 1 165 ? 0.480 -0.376 -11.968 1.00 91.50 165 PRO A CA 1
ATOM 1313 C C . PRO A 1 165 ? -0.589 -1.187 -11.225 1.00 91.50 165 PRO A C 1
ATOM 1315 O O . PRO A 1 165 ? -1.562 -0.601 -10.740 1.00 91.50 165 PRO A O 1
ATOM 1318 N N . GLU A 1 166 ? -0.394 -2.497 -11.082 1.00 92.12 166 GLU A N 1
ATOM 1319 C CA . GLU A 1 166 ? -1.274 -3.388 -10.331 1.00 92.12 166 GLU A CA 1
ATOM 1320 C C . GLU A 1 166 ? -1.309 -2.995 -8.853 1.00 92.12 166 GLU A C 1
ATOM 1322 O O . GLU A 1 166 ? -2.397 -2.821 -8.299 1.00 92.12 166 GLU A O 1
ATOM 1327 N N . LEU A 1 167 ? -0.148 -2.726 -8.239 1.00 89.81 167 LEU A N 1
ATOM 1328 C CA . LEU A 1 167 ? -0.073 -2.235 -6.859 1.00 89.81 167 LEU A CA 1
ATOM 1329 C C . LEU A 1 167 ? -0.896 -0.953 -6.673 1.00 89.81 167 LEU A C 1
ATOM 1331 O O . LEU A 1 167 ? -1.647 -0.821 -5.708 1.00 89.81 167 LEU A O 1
ATOM 1335 N N . SER A 1 168 ? -0.791 -0.005 -7.607 1.00 87.12 168 SER A N 1
ATOM 1336 C CA . SER A 1 168 ? -1.535 1.255 -7.558 1.00 87.12 168 SER A CA 1
ATOM 1337 C C . SER A 1 168 ? -3.043 1.035 -7.676 1.00 87.12 168 SER A C 1
ATOM 1339 O O . SER A 1 168 ? -3.812 1.664 -6.947 1.00 87.12 168 SER A O 1
ATOM 1341 N N . LEU A 1 169 ? -3.482 0.151 -8.576 1.00 89.25 169 LEU A N 1
ATOM 1342 C CA . LEU A 1 169 ? -4.894 -0.200 -8.727 1.00 89.25 169 LEU A CA 1
ATOM 1343 C C . LEU A 1 169 ? -5.430 -0.908 -7.485 1.00 89.25 169 LEU A C 1
ATOM 1345 O O . LEU A 1 169 ? -6.525 -0.583 -7.025 1.00 89.25 169 LEU A O 1
ATOM 1349 N N . LEU A 1 170 ? -4.654 -1.827 -6.917 1.00 87.94 170 LEU A N 1
ATOM 1350 C CA . LEU A 1 170 ? -5.025 -2.558 -5.717 1.00 87.94 170 LEU A CA 1
ATOM 1351 C C . LEU A 1 170 ? -5.137 -1.624 -4.515 1.00 87.94 170 LEU A C 1
ATOM 1353 O O . LEU A 1 170 ? -6.162 -1.645 -3.850 1.00 87.94 170 LEU A O 1
ATOM 1357 N N . VAL A 1 171 ? -4.172 -0.730 -4.291 1.00 83.12 171 VAL A N 1
ATOM 1358 C CA . VAL A 1 171 ? -4.242 0.267 -3.206 1.00 83.12 171 VAL A CA 1
ATOM 1359 C C . VAL A 1 171 ? -5.430 1.221 -3.387 1.00 83.12 171 VAL A C 1
ATOM 1361 O O . VAL A 1 171 ? -6.028 1.652 -2.405 1.00 83.12 171 VAL A O 1
ATOM 1364 N N . LYS A 1 172 ? -5.820 1.542 -4.627 1.00 80.50 172 LYS A N 1
ATOM 1365 C CA . LYS A 1 172 ? -7.017 2.360 -4.894 1.00 80.50 172 LYS A CA 1
ATOM 1366 C C . LYS A 1 172 ? -8.324 1.617 -4.611 1.00 80.50 172 LYS A C 1
ATOM 1368 O O . LYS A 1 172 ? -9.265 2.234 -4.128 1.00 80.50 172 LYS A O 1
ATOM 1373 N N . ARG A 1 173 ? -8.400 0.324 -4.944 1.00 81.19 173 ARG A N 1
ATOM 1374 C CA . ARG A 1 173 ? -9.607 -0.508 -4.761 1.00 81.19 173 ARG A CA 1
ATOM 1375 C C . ARG A 1 173 ? -9.750 -1.026 -3.332 1.00 81.19 173 ARG A C 1
ATOM 1377 O O . ARG A 1 173 ? -10.861 -1.140 -2.832 1.00 81.19 173 ARG A O 1
ATOM 1384 N N . CYS A 1 174 ? -8.622 -1.323 -2.705 1.00 78.75 174 CYS A N 1
ATOM 1385 C CA . CYS A 1 174 ? -8.478 -1.928 -1.392 1.00 78.75 174 CYS A CA 1
ATOM 1386 C C . CYS A 1 174 ? -7.471 -1.087 -0.589 1.00 78.75 174 CYS A C 1
ATOM 1388 O O . CYS A 1 174 ? -6.313 -1.487 -0.425 1.00 78.75 174 CYS A O 1
ATOM 1390 N N . PRO A 1 175 ? -7.883 0.090 -0.081 1.00 65.69 175 PRO A N 1
ATOM 1391 C CA . PRO A 1 175 ? -6.988 0.999 0.641 1.00 65.69 175 PRO A CA 1
ATOM 1392 C C . PRO A 1 175 ? -6.404 0.390 1.924 1.00 65.69 175 PRO A C 1
ATOM 1394 O O . PRO A 1 175 ? -5.459 0.936 2.493 1.00 65.69 175 PRO A O 1
ATOM 1397 N N . PHE A 1 176 ? -6.938 -0.749 2.369 1.00 69.75 176 PHE A N 1
ATOM 1398 C CA . PHE A 1 176 ? -6.551 -1.434 3.595 1.00 69.75 176 PHE A CA 1
ATOM 1399 C C . PHE A 1 176 ? -5.820 -2.725 3.262 1.00 69.75 176 PHE A C 1
ATOM 1401 O O . PHE A 1 176 ? -6.362 -3.828 3.329 1.00 69.75 176 PHE A O 1
ATOM 1408 N N . THR A 1 177 ? -4.565 -2.556 2.873 1.00 72.38 177 THR A N 1
ATOM 1409 C CA . THR A 1 177 ? -3.692 -3.668 2.536 1.00 72.38 177 THR A CA 1
ATOM 1410 C C . THR A 1 177 ? -2.463 -3.619 3.429 1.00 72.38 177 THR A C 1
ATOM 1412 O O . THR A 1 177 ? -1.740 -2.622 3.457 1.00 72.38 177 THR A O 1
ATOM 1415 N N . VAL A 1 178 ? -2.238 -4.691 4.184 1.00 73.62 178 VAL A N 1
ATOM 1416 C CA . VAL A 1 178 ? -1.038 -4.860 5.003 1.00 73.62 178 VAL A CA 1
ATOM 1417 C C . VAL A 1 178 ? 0.026 -5.512 4.133 1.00 73.62 178 VAL A C 1
ATOM 1419 O O . VAL A 1 178 ? -0.208 -6.561 3.530 1.00 73.62 178 VAL A O 1
ATOM 1422 N N . PHE A 1 179 ? 1.197 -4.887 4.064 1.00 75.44 179 PHE A N 1
ATOM 1423 C CA . PHE A 1 179 ? 2.354 -5.483 3.411 1.00 75.44 179 PHE A CA 1
ATOM 1424 C C . PHE A 1 179 ? 2.963 -6.558 4.318 1.00 75.44 179 PHE A C 1
ATOM 1426 O O . PHE A 1 179 ? 3.375 -6.270 5.444 1.00 75.44 179 PHE A O 1
ATOM 1433 N N . PHE A 1 180 ? 3.031 -7.791 3.815 1.00 68.75 180 PHE A N 1
ATOM 1434 C CA . PHE A 1 180 ? 3.699 -8.907 4.477 1.00 68.75 180 PHE A CA 1
ATOM 1435 C C . PHE A 1 180 ? 5.061 -9.124 3.815 1.00 68.75 180 PHE A C 1
ATOM 1437 O O . PHE A 1 180 ? 5.171 -9.772 2.779 1.00 68.75 180 PHE A O 1
ATOM 1444 N N . SER A 1 181 ? 6.116 -8.569 4.414 1.00 69.94 181 SER A N 1
ATOM 1445 C CA . SER A 1 181 ? 7.483 -8.897 4.001 1.00 69.94 181 SER A CA 1
ATOM 1446 C C . SER A 1 181 ? 7.802 -10.364 4.307 1.00 69.94 181 SER A C 1
ATOM 1448 O O . SER A 1 181 ? 7.424 -10.871 5.362 1.00 69.94 181 SER A O 1
ATOM 1450 N N . HIS A 1 182 ? 8.590 -11.014 3.445 1.00 58.53 182 HIS A N 1
ATOM 1451 C CA . HIS A 1 182 ? 9.158 -12.350 3.683 1.00 58.53 182 HIS A CA 1
ATOM 1452 C C . HIS A 1 182 ? 10.058 -12.437 4.932 1.00 58.53 182 HIS A C 1
ATOM 1454 O O . HIS A 1 182 ? 10.421 -13.531 5.353 1.00 58.53 182 HIS A O 1
ATOM 1460 N N . GLN A 1 183 ? 10.431 -11.304 5.533 1.00 60.19 183 GLN A N 1
ATOM 1461 C CA . GLN A 1 183 ? 11.265 -11.241 6.732 1.00 60.19 183 GLN A CA 1
ATOM 1462 C C . GLN A 1 183 ? 10.441 -10.813 7.944 1.00 60.19 183 GLN A C 1
ATOM 1464 O O . GLN A 1 183 ? 10.488 -9.658 8.367 1.00 60.19 183 GLN A O 1
ATOM 1469 N N . TRP A 1 184 ? 9.661 -11.732 8.504 1.00 62.25 184 TRP A N 1
ATOM 1470 C CA . TRP A 1 184 ? 9.178 -11.584 9.878 1.00 62.25 184 TRP A CA 1
ATOM 1471 C C . TRP A 1 184 ? 10.144 -12.339 10.791 1.00 62.25 184 TRP A C 1
ATOM 1473 O O . TRP A 1 184 ? 10.702 -13.360 10.396 1.00 62.25 184 TRP A O 1
ATOM 1483 N N . LEU A 1 185 ? 10.416 -11.778 11.970 1.00 51.84 185 LEU A N 1
ATOM 1484 C CA . LEU A 1 185 ? 11.631 -11.987 12.776 1.00 51.84 185 LEU A CA 1
ATOM 1485 C C . LEU A 1 185 ? 11.856 -13.420 13.315 1.00 51.84 185 LEU A C 1
ATOM 1487 O O . LEU A 1 185 ? 12.815 -13.648 14.050 1.00 51.84 185 LEU A O 1
ATOM 1491 N N . GLY A 1 186 ? 11.033 -14.400 12.937 1.00 56.31 186 GLY A N 1
ATOM 1492 C CA . GLY A 1 186 ? 11.2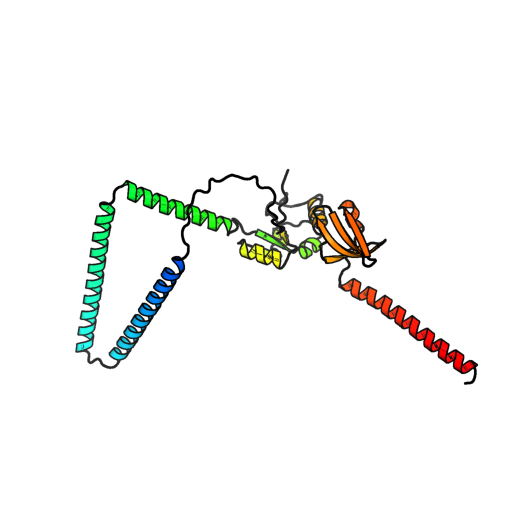18 -15.803 13.291 1.00 56.31 186 GLY A CA 1
ATOM 1493 C C . GLY A 1 186 ? 10.468 -16.749 12.355 1.00 56.31 186 GLY A C 1
ATOM 1494 O O . GLY A 1 186 ? 9.327 -16.491 11.982 1.00 56.31 186 GLY A O 1
ATOM 1495 N N . CYS A 1 187 ? 11.096 -17.881 12.016 1.00 59.25 187 CYS A N 1
ATOM 1496 C CA . CYS A 1 187 ? 10.498 -18.939 11.187 1.00 59.25 187 CYS A CA 1
ATOM 1497 C C . CYS A 1 187 ? 9.277 -19.617 11.846 1.00 59.25 187 CYS A C 1
ATOM 1499 O O . CYS A 1 187 ? 8.494 -20.262 11.158 1.00 59.25 187 CYS A O 1
ATOM 1501 N N . SER A 1 188 ? 9.119 -19.501 13.170 1.00 67.19 188 SER A N 1
ATOM 1502 C CA . SER A 1 188 ? 8.076 -20.193 13.947 1.00 67.19 188 SER A CA 1
ATOM 1503 C C . SER A 1 188 ? 7.125 -19.258 14.701 1.00 67.19 188 SER A C 1
ATOM 1505 O O . SER A 1 188 ? 5.939 -19.555 14.812 1.00 67.19 188 SER A O 1
ATOM 1507 N N . LEU A 1 189 ? 7.625 -18.123 15.198 1.00 74.62 189 LEU A N 1
ATOM 1508 C CA . LEU A 1 189 ? 6.869 -17.108 15.934 1.00 74.62 189 LEU A CA 1
ATOM 1509 C C . LEU A 1 189 ? 7.246 -15.732 15.377 1.00 74.62 189 LEU A C 1
ATOM 1511 O O . LEU A 1 189 ? 8.234 -15.151 15.824 1.00 74.62 189 LEU A O 1
ATOM 1515 N N . PRO A 1 190 ? 6.503 -15.209 14.386 1.00 78.38 190 PRO A N 1
ATOM 1516 C CA . PRO A 1 190 ? 6.852 -13.936 13.765 1.00 78.38 190 PRO A CA 1
ATOM 1517 C C . PRO A 1 190 ? 6.736 -12.737 14.722 1.00 78.38 190 PRO A C 1
ATOM 1519 O O . PRO A 1 190 ? 7.325 -11.692 14.452 1.00 78.38 190 PRO A O 1
ATOM 1522 N N . ASP A 1 191 ? 5.967 -12.882 15.809 1.00 85.19 191 ASP A N 1
ATOM 1523 C CA . ASP A 1 191 ? 5.639 -11.815 16.763 1.00 85.19 191 ASP A CA 1
ATOM 1524 C C . ASP A 1 191 ? 5.264 -12.376 18.145 1.00 85.19 191 ASP A C 1
ATOM 1526 O O . ASP A 1 191 ? 4.088 -12.404 18.520 1.00 85.19 191 ASP A O 1
ATOM 1530 N N . PRO A 1 192 ? 6.238 -12.901 18.905 1.00 84.81 192 PRO A N 1
ATOM 1531 C CA . PRO A 1 192 ? 5.958 -13.584 20.167 1.00 84.81 192 PRO A CA 1
ATOM 1532 C C . PRO A 1 192 ? 5.320 -12.668 21.223 1.00 84.81 192 PRO A C 1
ATOM 1534 O O . PRO A 1 192 ? 4.546 -13.150 22.047 1.00 84.81 192 PRO A O 1
ATOM 1537 N N . SER A 1 193 ? 5.604 -11.361 21.194 1.00 86.75 193 SER A N 1
ATOM 1538 C CA . SER A 1 193 ? 5.043 -10.370 22.125 1.00 86.75 193 SER A CA 1
ATOM 1539 C C . SER A 1 193 ? 3.756 -9.702 21.625 1.00 86.75 193 SER A C 1
ATOM 1541 O O . SER A 1 193 ? 3.137 -8.955 22.379 1.00 86.75 193 SER A O 1
ATOM 1543 N N . ARG A 1 194 ? 3.319 -9.979 20.386 1.00 86.06 194 ARG A N 1
ATOM 1544 C CA . ARG A 1 194 ? 2.173 -9.330 19.711 1.00 86.06 194 ARG A CA 1
ATOM 1545 C C . ARG A 1 194 ? 2.321 -7.816 19.512 1.00 86.06 194 ARG A C 1
ATOM 1547 O O . ARG A 1 194 ? 1.353 -7.159 19.130 1.00 86.06 194 ARG A O 1
ATOM 1554 N N . GLU A 1 195 ? 3.498 -7.248 19.760 1.00 84.44 195 GLU A N 1
ATOM 1555 C CA . GLU A 1 195 ? 3.731 -5.804 19.670 1.00 84.44 195 GLU A CA 1
ATOM 1556 C C . GLU A 1 195 ? 3.527 -5.297 18.241 1.00 84.44 195 GLU A C 1
ATOM 1558 O O . GLU A 1 195 ? 2.938 -4.237 18.034 1.00 84.44 195 GLU A O 1
ATOM 1563 N N . HIS A 1 196 ? 3.947 -6.070 17.239 1.00 84.00 196 HIS A N 1
ATOM 1564 C CA . HIS A 1 196 ? 3.779 -5.688 15.840 1.00 84.00 196 HIS A CA 1
ATOM 1565 C C . HIS A 1 196 ? 2.336 -5.843 15.365 1.00 84.00 196 HIS A C 1
ATOM 1567 O O . HIS A 1 196 ? 1.834 -4.965 14.664 1.00 84.00 196 HIS A O 1
ATOM 1573 N N . TYR A 1 197 ? 1.656 -6.929 15.749 1.00 86.75 197 TYR A N 1
ATOM 1574 C CA . TYR A 1 197 ? 0.237 -7.115 15.458 1.00 86.75 197 TYR A CA 1
ATOM 1575 C C . TYR A 1 197 ? -0.575 -5.929 15.978 1.00 86.75 197 TYR A C 1
ATOM 1577 O O . TYR A 1 197 ? -1.334 -5.330 15.216 1.00 86.75 197 TYR A O 1
ATOM 1585 N N . LEU A 1 198 ? -0.359 -5.570 17.249 1.00 82.62 198 LEU A N 1
ATOM 1586 C CA . LEU A 1 198 ? -1.027 -4.449 17.903 1.00 82.62 198 LEU A CA 1
ATOM 1587 C C . LEU A 1 198 ? -0.648 -3.114 17.261 1.00 82.62 198 LEU A C 1
ATOM 1589 O O . LEU A 1 198 ? -1.531 -2.316 16.989 1.00 82.62 198 LEU A O 1
ATOM 1593 N N . ALA A 1 199 ? 0.620 -2.893 16.908 1.00 82.06 199 ALA A N 1
ATOM 1594 C CA . ALA A 1 199 ? 1.022 -1.671 16.216 1.00 82.06 199 ALA A CA 1
ATOM 1595 C C . ALA A 1 199 ? 0.342 -1.521 14.841 1.00 82.06 199 ALA A C 1
ATOM 1597 O O . ALA A 1 199 ? -0.130 -0.437 14.499 1.00 82.06 199 ALA A O 1
ATOM 1598 N N . ILE A 1 200 ? 0.263 -2.592 14.041 1.00 83.31 200 ILE A N 1
ATOM 1599 C CA . ILE A 1 200 ? -0.424 -2.560 12.736 1.00 83.31 200 ILE A CA 1
ATOM 1600 C C . ILE A 1 200 ? -1.913 -2.274 12.938 1.00 83.31 200 ILE A C 1
ATOM 1602 O O . ILE A 1 200 ? -2.483 -1.444 12.227 1.00 83.31 200 ILE A O 1
ATOM 1606 N N . GLN A 1 201 ? -2.521 -2.937 13.920 1.00 79.25 201 GLN A N 1
ATOM 1607 C CA . GLN A 1 201 ? -3.896 -2.718 14.344 1.00 79.25 201 GLN A CA 1
ATOM 1608 C C . GLN A 1 201 ? -4.137 -1.250 14.756 1.00 79.25 201 GLN A C 1
ATOM 1610 O O . GLN A 1 201 ? -4.971 -0.577 14.151 1.00 79.25 201 GLN A O 1
ATOM 1615 N N . ASP A 1 202 ? -3.329 -0.692 15.655 1.00 74.50 202 ASP A N 1
ATOM 1616 C CA . ASP A 1 202 ? -3.438 0.693 16.134 1.00 74.50 202 ASP A CA 1
ATOM 1617 C C . ASP A 1 202 ? -3.381 1.724 15.001 1.00 74.50 202 ASP A C 1
ATOM 1619 O O . ASP A 1 202 ? -4.089 2.737 15.010 1.00 74.50 202 ASP A O 1
ATOM 1623 N N . TYR A 1 203 ? -2.568 1.459 13.977 1.00 72.00 203 TYR A N 1
ATOM 1624 C CA . TYR A 1 203 ? -2.459 2.332 12.810 1.00 72.00 203 TYR A CA 1
ATOM 1625 C C . TYR A 1 203 ? -3.693 2.316 11.896 1.00 72.00 203 TYR A C 1
ATOM 1627 O O . TYR A 1 203 ? -3.896 3.258 11.119 1.00 72.00 203 TYR A O 1
ATOM 1635 N N . THR A 1 204 ? -4.516 1.275 11.981 1.00 69.44 204 THR A N 1
ATOM 1636 C CA . THR A 1 204 ? -5.570 0.941 11.014 1.00 69.44 204 THR A CA 1
ATOM 1637 C C . THR A 1 204 ? -6.979 0.990 11.601 1.00 69.44 204 THR A C 1
ATOM 1639 O O . THR A 1 204 ? -7.930 0.791 10.863 1.00 69.44 204 THR A O 1
ATOM 1642 N N . HIS A 1 205 ? -7.151 1.289 12.890 1.00 70.69 205 HIS A N 1
ATOM 1643 C CA . HIS A 1 205 ? -8.455 1.137 13.541 1.00 70.69 205 HIS A CA 1
ATOM 1644 C C . HIS A 1 205 ? -9.542 2.135 13.168 1.00 70.69 205 HIS A C 1
ATOM 1646 O O . HIS A 1 205 ? -10.692 1.831 13.439 1.00 70.69 205 HIS A O 1
ATOM 1652 N N . LEU A 1 206 ? -9.198 3.302 12.622 1.00 80.81 206 LEU A N 1
ATOM 1653 C CA . LEU A 1 206 ? -10.168 4.358 12.335 1.00 80.81 206 LEU A CA 1
ATOM 1654 C C . LEU A 1 206 ? -9.774 5.110 11.062 1.00 80.81 206 LEU A C 1
ATOM 1656 O O . LEU A 1 206 ? -8.680 5.693 10.995 1.00 80.81 206 LEU A O 1
ATOM 1660 N N . PHE A 1 207 ? -10.649 5.113 10.062 1.00 84.25 207 PHE A N 1
ATOM 1661 C CA . PHE A 1 207 ? -10.451 5.742 8.759 1.00 84.25 207 PHE A CA 1
ATOM 1662 C C . PHE A 1 207 ? -11.291 7.000 8.601 1.00 84.25 207 PHE A C 1
ATOM 1664 O O . PHE A 1 207 ? -12.365 7.107 9.170 1.00 84.25 207 PHE A O 1
ATOM 1671 N N . VAL A 1 208 ? -10.831 7.948 7.781 1.00 90.62 208 VAL A N 1
ATOM 1672 C CA . VAL A 1 208 ? -11.657 9.111 7.423 1.00 90.62 208 VAL A CA 1
ATOM 1673 C C . VAL A 1 208 ? -12.933 8.632 6.728 1.00 90.62 208 VAL A C 1
ATOM 1675 O O . VAL A 1 208 ? -12.860 7.864 5.773 1.00 90.62 208 VAL A O 1
ATOM 1678 N N . GLY A 1 209 ? -14.080 9.101 7.208 1.00 90.50 209 GLY A N 1
ATOM 1679 C CA . GLY A 1 209 ? -15.415 8.680 6.798 1.00 90.50 209 GLY A CA 1
ATOM 1680 C C . GLY A 1 209 ? -16.000 7.548 7.643 1.00 90.50 209 GLY A C 1
ATOM 1681 O O . GLY A 1 209 ? -17.196 7.298 7.547 1.00 90.50 209 GLY A O 1
ATOM 1682 N N . GLU A 1 210 ? -15.202 6.884 8.481 1.00 91.06 210 GLU A N 1
ATOM 1683 C CA . GLU A 1 210 ? -15.690 5.805 9.337 1.00 91.06 210 GLU A CA 1
ATOM 1684 C C . GLU A 1 210 ? -16.572 6.352 10.461 1.00 91.06 210 GLU A C 1
ATOM 1686 O O . GLU A 1 210 ? -16.264 7.384 11.075 1.00 91.06 210 GLU A O 1
ATOM 1691 N N . ARG A 1 211 ? -17.676 5.645 10.713 1.00 94.00 211 ARG A N 1
ATOM 1692 C CA . ARG A 1 211 ? -18.604 5.930 11.802 1.00 94.00 211 ARG A CA 1
ATOM 1693 C C . ARG A 1 211 ? -18.072 5.333 13.090 1.00 94.00 211 ARG A C 1
ATOM 1695 O O . ARG A 1 211 ? -17.637 4.186 13.129 1.00 94.00 211 ARG A O 1
ATOM 1702 N N . VAL A 1 212 ? -18.097 6.123 14.150 1.00 94.88 212 VAL A N 1
ATOM 1703 C CA . VAL A 1 212 ? -17.576 5.742 15.460 1.00 94.88 212 VAL A CA 1
ATOM 1704 C C . VAL A 1 212 ? -18.535 6.178 16.548 1.00 94.88 212 VAL A C 1
ATOM 1706 O O . VAL A 1 212 ? -19.172 7.219 16.441 1.00 94.88 212 VAL A O 1
ATOM 1709 N N . PHE A 1 213 ? -18.613 5.403 17.615 1.00 94.88 213 PHE A N 1
ATOM 1710 C CA . PHE A 1 213 ? -19.328 5.751 18.827 1.00 94.88 213 PHE A CA 1
ATOM 1711 C C . PHE A 1 213 ? -18.333 6.141 19.916 1.00 94.88 213 PHE A C 1
ATOM 1713 O O . PHE A 1 213 ? -17.344 5.442 20.151 1.00 94.88 213 PHE A O 1
ATOM 1720 N N . HIS A 1 214 ? -18.610 7.248 20.599 1.00 96.75 214 HIS A N 1
ATOM 1721 C CA . HIS A 1 214 ? -17.912 7.653 21.809 1.00 96.75 214 HIS A CA 1
ATOM 1722 C C . HIS A 1 214 ? -18.906 7.708 22.979 1.00 96.75 214 HIS A C 1
ATOM 1724 O O . HIS A 1 214 ? -19.910 8.409 22.865 1.00 96.75 214 HIS A O 1
ATOM 1730 N N . PRO A 1 215 ? -18.625 7.085 24.140 1.00 95.00 215 PRO A N 1
ATOM 1731 C CA . PRO A 1 215 ? -19.576 7.016 25.256 1.00 95.00 215 PRO A CA 1
ATOM 1732 C C . PRO A 1 215 ? -20.145 8.363 25.724 1.00 95.00 215 PRO A C 1
ATOM 1734 O O . PRO A 1 215 ? -21.273 8.426 26.194 1.00 95.00 215 PRO A O 1
ATOM 1737 N N . THR A 1 216 ? -19.364 9.441 25.609 1.00 97.06 216 THR A N 1
ATOM 1738 C CA . THR A 1 216 ? -19.770 10.793 26.041 1.00 97.06 216 THR A CA 1
ATOM 1739 C C . THR A 1 216 ? -20.375 11.646 24.928 1.00 97.06 216 THR A C 1
ATOM 1741 O O . THR A 1 216 ? -21.208 12.493 25.216 1.00 97.06 216 THR A O 1
ATOM 1744 N N . HIS A 1 217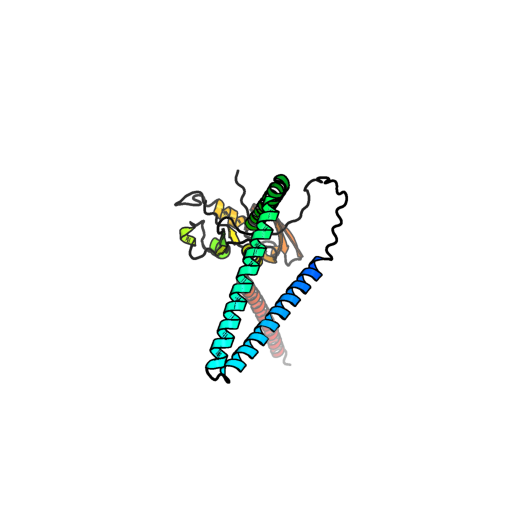 ? -19.940 11.458 23.679 1.00 97.12 217 HIS A N 1
ATOM 1745 C CA . HIS A 1 217 ? -20.311 12.342 22.559 1.00 97.12 217 HIS A CA 1
ATOM 1746 C C . HIS A 1 217 ? -21.305 11.674 21.601 1.00 97.12 217 HIS A C 1
ATOM 1748 O O . HIS A 1 217 ? -21.770 12.293 20.651 1.00 97.12 217 HIS A O 1
ATOM 1754 N N . GLY A 1 218 ? -21.636 10.405 21.851 1.00 96.12 218 GLY A N 1
ATOM 1755 C CA . GLY A 1 218 ? -22.494 9.617 20.988 1.00 96.12 218 GLY A CA 1
ATOM 1756 C C . GLY A 1 218 ? -21.809 9.252 19.665 1.00 96.12 218 GLY A C 1
ATOM 1757 O O . GLY A 1 218 ? -20.585 9.069 19.624 1.00 96.12 218 GLY A O 1
ATOM 1758 N N . PRO A 1 219 ? -22.592 9.075 18.591 1.00 96.38 219 PRO A N 1
ATOM 1759 C CA . PRO A 1 219 ? -22.081 8.704 17.283 1.00 96.38 219 PRO A CA 1
ATOM 1760 C C . PRO A 1 219 ? -21.412 9.887 16.561 1.00 96.38 219 PRO A C 1
ATOM 1762 O O . PRO A 1 219 ? -21.771 11.052 16.736 1.00 96.38 219 PRO A O 1
ATOM 1765 N N . GLY A 1 220 ? -20.413 9.585 15.739 1.00 96.81 220 GLY A N 1
ATOM 1766 C CA . GLY A 1 220 ? -19.654 10.565 14.979 1.00 96.81 220 GLY A CA 1
ATOM 1767 C C . GLY A 1 220 ? -18.938 9.965 13.781 1.00 96.81 220 GLY A C 1
ATOM 1768 O O . GLY A 1 220 ? -18.945 8.759 13.557 1.00 96.81 220 GLY A O 1
ATOM 1769 N N . THR A 1 221 ? -18.312 10.832 12.993 1.00 96.56 221 THR A N 1
ATOM 1770 C CA . THR A 1 221 ? -17.589 10.473 11.771 1.00 96.56 221 THR A CA 1
ATOM 1771 C C . THR A 1 221 ? -16.154 10.959 11.869 1.00 96.56 221 THR A C 1
ATOM 1773 O O . THR A 1 221 ? -15.903 12.132 12.151 1.00 96.56 221 THR A O 1
ATOM 1776 N N . VAL A 1 222 ? -15.190 10.083 11.611 1.00 95.81 222 VAL A N 1
ATOM 1777 C CA . VAL A 1 222 ? -13.777 10.473 11.546 1.00 95.81 222 VAL A CA 1
ATOM 1778 C C . VAL A 1 222 ? -13.583 11.390 10.333 1.00 95.81 222 VAL A C 1
ATOM 1780 O O . VAL A 1 222 ? -13.779 10.975 9.197 1.00 95.81 222 VAL A O 1
ATOM 1783 N N . ILE A 1 223 ? -13.185 12.642 10.538 1.00 97.06 223 ILE A N 1
ATOM 1784 C CA . ILE A 1 223 ? -12.977 13.625 9.458 1.00 97.06 223 ILE A CA 1
ATOM 1785 C C . ILE A 1 223 ? -11.505 13.763 9.056 1.00 97.06 223 ILE A C 1
ATOM 1787 O O . ILE A 1 223 ? -11.202 14.165 7.934 1.00 97.06 223 ILE A O 1
ATOM 1791 N N . SER A 1 224 ? -10.580 13.402 9.949 1.00 93.56 224 SER A N 1
ATOM 1792 C CA . SER A 1 224 ? -9.141 13.460 9.692 1.00 93.56 224 SER A CA 1
ATOM 1793 C C . SER A 1 224 ? -8.414 12.313 10.385 1.00 93.56 224 SER A C 1
ATOM 1795 O O . SER A 1 224 ? -8.725 11.952 11.521 1.00 93.56 224 SER A O 1
ATOM 1797 N N . ALA A 1 225 ? -7.423 11.738 9.704 1.00 89.56 225 ALA A N 1
ATOM 1798 C CA . ALA A 1 225 ? -6.604 10.654 10.229 1.00 89.56 225 ALA A CA 1
ATOM 1799 C C . ALA A 1 225 ? -5.126 10.879 9.911 1.00 89.56 225 ALA A C 1
ATOM 1801 O O . ALA A 1 225 ? -4.661 10.604 8.804 1.00 89.56 225 ALA A O 1
ATOM 1802 N N . THR A 1 226 ? -4.376 11.358 10.900 1.00 85.69 226 THR A N 1
ATOM 1803 C CA . THR A 1 226 ? -2.920 11.529 10.830 1.00 85.69 226 THR A CA 1
ATOM 1804 C C . THR A 1 226 ? -2.217 10.467 11.682 1.00 85.69 226 THR A C 1
ATOM 1806 O O . THR A 1 226 ? -2.818 9.908 12.599 1.00 85.69 226 THR A O 1
ATOM 1809 N N . PRO A 1 227 ? -0.955 10.100 11.408 1.00 80.44 227 PRO A N 1
ATOM 1810 C CA . PRO A 1 227 ? -0.227 9.168 12.270 1.00 80.44 227 PRO A CA 1
ATOM 1811 C C . PRO A 1 227 ? -0.279 9.612 13.744 1.00 80.44 227 PRO A C 1
ATOM 1813 O O . PRO A 1 227 ? 0.159 10.706 14.085 1.00 80.44 227 PRO A O 1
ATOM 1816 N N . GLY A 1 228 ? -0.880 8.782 14.602 1.00 82.81 228 GLY A N 1
ATOM 1817 C CA . GLY A 1 228 ? -1.040 9.045 16.036 1.00 82.81 228 GLY A CA 1
ATOM 1818 C C . GLY A 1 228 ? -2.183 9.981 16.464 1.00 82.81 228 GLY A C 1
ATOM 1819 O O . GLY A 1 228 ? -2.353 10.194 17.667 1.00 82.81 228 GLY A O 1
ATOM 1820 N N . SER A 1 229 ? -2.976 10.525 15.531 1.00 90.56 229 SER A N 1
ATOM 1821 C CA . SER A 1 229 ? -4.130 11.376 15.855 1.00 90.56 229 SER A CA 1
ATOM 1822 C C . SER A 1 229 ? -5.329 11.149 14.925 1.00 90.56 229 SER A C 1
ATOM 1824 O O . SER A 1 229 ? -5.189 10.870 13.731 1.00 90.56 229 SER A O 1
ATOM 1826 N N . ARG A 1 230 ? -6.539 11.244 15.471 1.00 92.94 230 ARG A N 1
ATOM 1827 C CA . ARG A 1 230 ? -7.808 11.135 14.739 1.00 92.94 230 ARG A CA 1
ATOM 1828 C C . ARG A 1 230 ? -8.698 12.293 15.132 1.00 92.94 230 ARG A C 1
ATOM 1830 O O . ARG A 1 230 ? -8.859 12.548 16.316 1.00 92.94 230 ARG A O 1
ATOM 1837 N N . GLU A 1 231 ? -9.284 12.967 14.162 1.00 96.81 231 GLU A N 1
ATOM 1838 C CA . GLU A 1 231 ? -10.281 14.000 14.416 1.00 96.81 231 GLU A CA 1
ATOM 1839 C C . GLU A 1 231 ? -11.651 13.447 14.046 1.00 96.81 231 GLU A C 1
ATOM 1841 O O . GLU A 1 231 ? -11.831 12.924 12.945 1.00 96.81 231 GLU A O 1
ATOM 1846 N N . VAL A 1 232 ? -12.592 13.528 14.979 1.00 97.62 232 VAL A N 1
ATOM 1847 C CA . VAL A 1 232 ? -13.950 13.002 14.841 1.00 97.62 232 VAL A CA 1
ATOM 1848 C C . VAL A 1 232 ? -14.922 14.158 14.973 1.00 97.62 232 VAL A C 1
ATOM 1850 O O . VAL A 1 232 ? -14.850 14.911 15.943 1.00 97.62 232 VAL A O 1
ATOM 1853 N N . LYS A 1 233 ? -15.825 14.284 14.002 1.00 98.12 233 LYS A N 1
ATOM 1854 C CA . LYS A 1 233 ? -16.978 15.177 14.063 1.00 98.12 233 LYS A CA 1
ATOM 1855 C C . LYS A 1 233 ? -18.191 14.371 14.513 1.00 98.12 233 LYS A C 1
ATOM 1857 O O . LYS A 1 233 ? -18.623 13.481 13.782 1.00 98.12 233 LYS A O 1
ATOM 1862 N N . PHE A 1 234 ? -18.704 14.664 15.697 1.00 98.00 234 PHE A N 1
ATOM 1863 C CA . PHE A 1 234 ? -19.875 13.998 16.256 1.00 98.00 234 PHE A CA 1
ATOM 1864 C C . PHE A 1 234 ? -21.174 14.580 15.702 1.00 98.00 234 PHE A C 1
ATOM 1866 O O . PHE A 1 234 ? -21.201 15.694 15.166 1.00 98.00 234 PHE A O 1
ATOM 1873 N N . ASP A 1 235 ? -22.248 13.803 15.806 1.00 96.69 235 ASP A N 1
ATOM 1874 C CA . ASP A 1 235 ? -23.560 14.170 15.265 1.00 96.69 235 ASP A CA 1
ATOM 1875 C C . ASP A 1 235 ? -24.210 15.327 16.045 1.00 96.69 235 ASP A C 1
ATOM 1877 O O . ASP A 1 235 ? -25.038 16.052 15.498 1.00 96.69 235 ASP A O 1
ATOM 1881 N N . ASP A 1 236 ? -23.760 15.576 17.281 1.00 96.69 236 ASP A N 1
ATOM 1882 C CA . ASP A 1 236 ? -24.096 16.770 18.070 1.00 96.69 236 ASP A CA 1
ATOM 1883 C C . ASP A 1 236 ? -23.447 18.068 17.533 1.00 96.69 236 ASP A C 1
ATOM 1885 O O . ASP A 1 236 ? -23.708 19.162 18.035 1.00 96.69 236 ASP A O 1
ATOM 1889 N N . GLY A 1 237 ? -22.601 17.963 16.500 1.00 97.56 237 GLY A N 1
ATOM 1890 C CA . GLY A 1 237 ? -21.873 19.065 15.875 1.00 97.56 237 GLY A CA 1
ATOM 1891 C C . GLY A 1 237 ? -20.495 19.343 16.482 1.00 97.56 237 GLY A C 1
ATOM 1892 O O . GLY A 1 237 ? -19.729 20.117 15.897 1.00 97.56 237 GLY A O 1
ATOM 1893 N N . SER A 1 238 ? -20.142 18.711 17.605 1.00 97.88 238 SER A N 1
ATOM 1894 C CA . SER A 1 238 ? -18.829 18.847 18.235 1.00 97.88 238 SER A CA 1
ATOM 1895 C C . SER A 1 238 ? -17.731 18.170 17.411 1.00 97.88 238 SER A C 1
ATOM 1897 O O . SER A 1 238 ? -17.968 17.278 16.594 1.00 97.88 238 SER A O 1
ATOM 1899 N N . THR A 1 239 ? -16.490 18.627 17.578 1.00 98.25 239 THR A N 1
ATOM 1900 C CA . THR A 1 239 ? -15.321 18.035 16.915 1.00 98.25 239 THR A CA 1
ATOM 1901 C C . THR A 1 239 ? -14.214 17.831 17.934 1.00 98.25 239 THR A C 1
ATOM 1903 O O . THR A 1 239 ? -13.847 18.763 18.648 1.00 98.25 239 THR A O 1
ATOM 1906 N N . HIS A 1 240 ? -13.678 16.613 18.003 1.00 98.12 240 HIS A N 1
ATOM 1907 C CA . HIS A 1 240 ? -12.642 16.251 18.964 1.00 98.12 240 HIS A CA 1
ATOM 1908 C C . HIS A 1 240 ? -11.479 15.526 18.293 1.00 98.12 240 HIS A C 1
ATOM 1910 O O . HIS A 1 240 ? -11.664 14.636 17.462 1.00 98.12 240 HIS A O 1
ATOM 1916 N N . ALA A 1 241 ? -10.266 15.880 18.718 1.00 97.00 241 ALA A N 1
ATOM 1917 C CA . ALA A 1 241 ? -9.043 15.191 18.342 1.00 97.00 241 ALA A CA 1
ATOM 1918 C C . ALA A 1 241 ? -8.652 14.159 19.412 1.00 97.00 241 ALA A C 1
ATOM 1920 O O . ALA A 1 241 ? -8.444 14.488 20.580 1.00 97.00 241 ALA A O 1
ATOM 1921 N N . TYR A 1 242 ? -8.502 12.910 18.994 1.00 94.88 242 TYR A N 1
ATOM 1922 C CA . TYR A 1 242 ? -8.079 11.777 19.801 1.00 94.88 242 TYR A CA 1
ATOM 1923 C C . TYR A 1 242 ? -6.638 11.418 19.466 1.00 94.88 242 TYR A C 1
ATOM 1925 O O . TYR A 1 242 ? -6.263 11.341 18.300 1.00 94.88 242 TYR A O 1
ATOM 1933 N N . LYS A 1 243 ? -5.826 11.164 20.492 1.00 92.44 243 LYS A N 1
ATOM 1934 C CA . LYS A 1 243 ? -4.474 10.598 20.354 1.00 92.44 243 LYS A CA 1
ATOM 1935 C C . LYS A 1 243 ? -4.530 9.073 20.437 1.00 92.44 243 LYS A C 1
ATOM 1937 O O . LYS A 1 243 ? -5.499 8.548 20.980 1.00 92.44 243 LYS A O 1
ATOM 1942 N N . THR A 1 244 ? -3.473 8.376 20.010 1.00 86.06 244 THR A N 1
ATOM 1943 C CA . THR A 1 244 ? -3.398 6.896 20.000 1.00 86.06 244 THR A CA 1
ATOM 1944 C C . THR A 1 244 ? -3.891 6.240 21.295 1.00 86.06 244 THR A C 1
ATOM 1946 O O . THR A 1 244 ? -4.753 5.373 21.260 1.00 86.06 244 THR A O 1
ATOM 1949 N N . HIS A 1 245 ? -3.436 6.712 22.461 1.00 87.25 245 HIS A N 1
ATOM 1950 C CA . HIS A 1 245 ? -3.834 6.152 23.764 1.00 87.25 245 HIS A CA 1
ATOM 1951 C C . HIS A 1 245 ? -5.314 6.382 24.127 1.00 87.25 245 HIS A C 1
ATOM 1953 O O . HIS A 1 245 ? -5.818 5.792 25.074 1.00 87.25 245 HIS A O 1
ATOM 1959 N N . SER A 1 246 ? -6.010 7.266 23.408 1.00 92.62 246 SER A N 1
ATOM 1960 C CA . SER A 1 246 ? -7.440 7.537 23.574 1.00 92.62 246 SER A CA 1
ATOM 1961 C C . SER A 1 246 ? -8.301 6.875 22.496 1.00 92.62 246 SER A C 1
ATOM 1963 O O . SER A 1 246 ? -9.519 7.022 22.549 1.00 92.62 246 SER A O 1
ATOM 1965 N N . PHE A 1 247 ? -7.714 6.141 21.542 1.00 89.06 247 PHE A N 1
ATOM 1966 C CA . PHE A 1 247 ? -8.485 5.444 20.505 1.00 89.06 247 PHE A CA 1
ATOM 1967 C C . PHE A 1 247 ? -9.404 4.371 21.086 1.00 89.06 247 PHE A C 1
ATOM 1969 O O . PHE A 1 247 ? -10.479 4.162 20.548 1.00 89.06 247 PHE A O 1
ATOM 1976 N N . GLY A 1 248 ? -9.063 3.785 22.240 1.00 86.12 248 GLY A N 1
ATOM 1977 C CA . GLY A 1 248 ? -9.941 2.838 22.938 1.00 86.12 248 GLY A CA 1
ATOM 1978 C C . GLY A 1 248 ? -11.285 3.423 23.399 1.00 86.12 248 GLY A C 1
ATOM 1979 O O . GLY A 1 248 ? -12.159 2.673 23.815 1.00 86.12 248 GLY A O 1
ATOM 1980 N N . LYS A 1 249 ? -11.470 4.750 23.325 1.00 93.44 249 LYS A N 1
ATOM 1981 C CA . LYS A 1 249 ? -12.753 5.421 23.593 1.00 93.44 249 LYS A CA 1
ATOM 1982 C C . LYS A 1 249 ? -13.664 5.495 22.367 1.00 93.44 249 LYS A C 1
ATOM 1984 O O . LYS A 1 249 ? -14.803 5.932 22.497 1.00 93.44 249 LYS A O 1
ATOM 1989 N N . LEU A 1 250 ? -13.142 5.157 21.192 1.00 93.19 250 LEU A N 1
ATOM 1990 C CA . LEU A 1 250 ? -13.854 5.187 19.925 1.00 93.19 250 LEU A CA 1
ATOM 1991 C C . LEU A 1 250 ? -14.126 3.747 19.507 1.00 93.19 250 LEU A C 1
ATOM 1993 O O . LEU A 1 250 ? -13.204 2.976 19.250 1.00 93.19 250 LEU A O 1
ATOM 1997 N N . THR A 1 251 ? -15.397 3.382 19.451 1.00 90.62 251 THR A N 1
ATOM 1998 C CA . THR A 1 251 ? -15.829 2.073 18.964 1.00 90.62 251 THR A CA 1
ATOM 1999 C C . THR A 1 251 ? -16.316 2.238 17.530 1.00 90.62 251 THR A C 1
ATOM 2001 O O . THR A 1 251 ? -17.213 3.050 17.321 1.00 90.62 251 THR A O 1
ATOM 2004 N N . PRO A 1 252 ? -15.759 1.526 16.535 1.00 90.19 252 PRO A N 1
ATOM 2005 C CA . PRO A 1 252 ? -16.324 1.521 15.190 1.00 90.19 252 PRO A CA 1
ATOM 2006 C C . PRO A 1 252 ? -17.807 1.143 15.245 1.00 90.19 252 PRO A C 1
ATOM 2008 O O . PRO A 1 252 ? -18.172 0.144 15.865 1.00 90.19 252 PRO A O 1
ATOM 2011 N N . LEU A 1 253 ? -18.661 1.964 14.639 1.00 90.56 253 LEU A N 1
ATOM 2012 C CA . LEU A 1 253 ? -20.059 1.621 14.417 1.00 90.56 253 LEU A CA 1
ATOM 2013 C C . LEU A 1 253 ? -20.101 0.771 13.154 1.00 90.56 253 LEU A C 1
ATOM 2015 O O . LEU A 1 253 ? -20.003 1.291 12.042 1.00 90.56 253 LEU A O 1
ATOM 2019 N N . ASP A 1 254 ? -20.218 -0.545 13.325 1.00 78.62 254 ASP A N 1
ATOM 2020 C CA . ASP A 1 254 ? -20.507 -1.425 12.201 1.00 78.62 254 ASP A CA 1
ATOM 2021 C C . ASP A 1 254 ? -21.839 -0.983 11.583 1.00 78.62 254 ASP A C 1
ATOM 2023 O O . ASP A 1 254 ? -22.853 -0.847 12.275 1.00 78.62 254 ASP A O 1
ATOM 2027 N N . SER A 1 255 ? -21.837 -0.758 10.270 1.00 64.88 255 SER A N 1
ATOM 2028 C CA . SER A 1 255 ? -23.010 -0.285 9.517 1.00 64.88 255 SER A CA 1
ATOM 2029 C C . SER A 1 255 ? -24.265 -1.156 9.713 1.00 64.88 255 SER A C 1
ATOM 2031 O O . SER A 1 255 ? -25.389 -0.667 9.597 1.00 64.88 255 SER A O 1
ATOM 2033 N N . GLU A 1 256 ? -24.101 -2.429 10.084 1.00 63.72 256 GLU A N 1
ATOM 2034 C CA . GLU A 1 256 ? -25.209 -3.330 10.425 1.00 63.72 256 GLU A CA 1
ATOM 2035 C C . GLU A 1 256 ? -25.803 -3.070 11.820 1.00 63.72 256 GLU A C 1
ATOM 2037 O O . GLU A 1 256 ? -27.015 -3.194 12.015 1.00 63.72 256 GLU A O 1
ATOM 2042 N N . VAL A 1 257 ? -24.980 -2.663 12.790 1.00 61.59 257 VAL A N 1
ATOM 2043 C CA . VAL A 1 257 ? -25.430 -2.356 14.157 1.00 61.59 257 VAL A CA 1
ATOM 2044 C C . VAL A 1 257 ? -26.167 -1.019 14.186 1.00 61.59 257 VAL A C 1
ATOM 2046 O O . VAL A 1 257 ? -27.199 -0.916 14.852 1.00 61.59 257 VAL A O 1
ATOM 2049 N N . GLU A 1 258 ? -25.720 -0.041 13.392 1.00 58.53 258 GLU A N 1
ATOM 2050 C CA . GLU A 1 258 ? -26.384 1.263 13.225 1.00 58.53 258 GLU A CA 1
ATOM 2051 C C . GLU A 1 258 ? -27.838 1.084 12.736 1.00 58.53 258 GLU A C 1
ATOM 2053 O O . GLU A 1 258 ? -28.769 1.684 13.280 1.00 58.53 258 GLU A O 1
ATOM 2058 N N . LEU A 1 259 ? -28.067 0.152 11.800 1.00 59.44 259 LEU A N 1
ATOM 2059 C CA . LEU A 1 259 ? -29.407 -0.224 11.332 1.00 59.44 259 LEU A CA 1
ATOM 2060 C C . LEU A 1 259 ? -30.265 -0.886 12.419 1.00 59.44 259 LEU A C 1
ATOM 2062 O O . LEU A 1 259 ? -31.489 -0.744 12.396 1.00 59.44 259 LEU A O 1
ATOM 2066 N N . SER A 1 260 ? -29.658 -1.613 13.359 1.00 65.31 260 SER A N 1
ATOM 2067 C CA . SER A 1 260 ? -30.393 -2.249 14.457 1.00 65.31 260 SER A CA 1
ATOM 2068 C C . SER A 1 260 ? -30.814 -1.245 15.537 1.00 65.31 260 SER A C 1
ATOM 2070 O O . SER A 1 260 ? -31.962 -1.290 15.981 1.00 65.31 260 SER A O 1
ATOM 2072 N N . MET A 1 261 ? -29.945 -0.288 15.889 1.00 64.81 261 MET A N 1
ATOM 2073 C CA . MET A 1 261 ? -30.215 0.711 16.932 1.00 64.81 261 MET A CA 1
ATOM 2074 C C . MET A 1 261 ? -31.232 1.768 16.475 1.00 64.81 261 MET A C 1
ATOM 2076 O O . MET A 1 261 ? -32.155 2.101 17.217 1.00 64.81 261 MET A O 1
ATOM 2080 N N . CYS A 1 262 ? -31.156 2.218 15.217 1.00 56.84 262 CYS A N 1
ATOM 2081 C CA . CYS A 1 262 ? -32.163 3.125 14.647 1.00 56.84 262 CYS A CA 1
ATOM 2082 C C . CYS A 1 262 ? -33.564 2.483 14.578 1.00 56.84 262 CYS A C 1
ATOM 2084 O O . CYS A 1 262 ? -34.585 3.167 14.703 1.00 56.84 262 CYS A O 1
ATOM 2086 N N . ARG A 1 263 ? -33.639 1.154 14.398 1.00 59.00 263 ARG A N 1
ATOM 2087 C CA . ARG A 1 263 ? -34.916 0.422 14.372 1.00 59.00 263 ARG A CA 1
ATOM 2088 C C . ARG A 1 263 ? -35.551 0.299 15.755 1.00 59.00 263 ARG A C 1
ATOM 2090 O O . ARG A 1 263 ? -36.776 0.357 15.830 1.00 59.00 263 ARG A O 1
ATOM 2097 N N . SER A 1 264 ? -34.769 0.159 16.828 1.00 64.31 264 SER A N 1
ATOM 2098 C CA . SER A 1 264 ? -35.321 0.109 18.189 1.00 64.31 264 SER A CA 1
ATOM 2099 C C . SER A 1 264 ? -35.892 1.453 18.633 1.00 64.31 264 SER A C 1
ATOM 2101 O O . SER A 1 264 ? -37.010 1.477 19.138 1.00 64.31 264 SER A O 1
ATOM 2103 N N . GLU A 1 265 ? -35.209 2.568 18.354 1.00 64.81 265 GLU A N 1
ATOM 2104 C CA . GLU A 1 265 ? -35.710 3.902 18.724 1.00 64.81 265 GLU A CA 1
ATOM 2105 C C . GLU A 1 265 ? -36.958 4.291 17.917 1.00 64.81 265 GLU A C 1
ATOM 2107 O O . GLU A 1 265 ? -37.927 4.810 18.471 1.00 64.81 265 GLU A O 1
ATOM 2112 N N . SER A 1 266 ? -36.997 3.954 16.623 1.00 61.28 266 SER A N 1
ATOM 2113 C CA . SER A 1 266 ? -38.186 4.184 15.788 1.00 61.28 266 SER A CA 1
ATOM 2114 C C . SER A 1 266 ? -39.377 3.317 16.217 1.00 61.28 266 SER A C 1
ATOM 2116 O O . SER A 1 266 ? -40.520 3.774 16.199 1.00 61.28 266 SER A O 1
ATOM 2118 N N . ALA A 1 267 ? -39.131 2.067 16.629 1.00 62.78 267 ALA A N 1
ATOM 2119 C CA . ALA A 1 267 ? -40.177 1.183 17.139 1.00 62.78 267 ALA A CA 1
ATOM 2120 C C . ALA A 1 267 ? -40.721 1.648 18.499 1.00 62.78 267 ALA A C 1
ATOM 2122 O O . ALA A 1 267 ? -41.913 1.501 18.769 1.00 62.78 267 ALA A O 1
ATOM 2123 N N . GLU A 1 268 ? -39.875 2.228 19.348 1.00 63.22 268 GLU A N 1
ATOM 2124 C CA . GLU A 1 268 ? -40.276 2.757 20.651 1.00 63.22 268 GLU A CA 1
ATOM 2125 C C . GLU A 1 268 ? -41.028 4.093 20.518 1.00 63.22 268 GLU A C 1
ATOM 2127 O O . GLU A 1 268 ? -42.075 4.273 21.143 1.00 63.22 268 GLU A O 1
ATOM 2132 N N . ALA A 1 269 ? -40.610 4.969 19.597 1.00 62.50 269 ALA A N 1
ATOM 2133 C CA . ALA A 1 269 ? -41.356 6.179 19.242 1.00 62.50 269 ALA A CA 1
ATOM 2134 C C . ALA A 1 269 ? -42.750 5.861 18.657 1.00 62.50 269 ALA A C 1
ATOM 2136 O O . ALA A 1 269 ? -43.736 6.504 19.021 1.00 62.50 269 ALA A O 1
ATOM 2137 N N . ALA A 1 270 ? -42.867 4.823 17.819 1.00 60.91 270 ALA A N 1
ATOM 2138 C CA . ALA A 1 270 ? -44.155 4.365 17.284 1.00 60.91 270 ALA A CA 1
ATOM 2139 C C . ALA A 1 270 ? -45.071 3.737 18.359 1.00 60.91 270 ALA A C 1
ATOM 2141 O O . ALA A 1 270 ? -46.296 3.885 18.315 1.00 60.91 270 ALA A O 1
ATOM 2142 N N . ARG A 1 271 ? -44.501 3.068 19.372 1.00 62.00 271 ARG A N 1
ATOM 2143 C CA . ARG A 1 271 ? -45.262 2.586 20.543 1.00 62.00 271 ARG A CA 1
ATOM 2144 C C . ARG A 1 271 ? -45.737 3.729 21.438 1.00 62.00 271 ARG A C 1
ATOM 2146 O O . ARG A 1 271 ? -46.788 3.617 22.058 1.00 62.00 271 ARG A O 1
ATOM 2153 N N . CYS A 1 272 ? -44.997 4.834 21.487 1.00 54.88 272 CYS A N 1
ATOM 2154 C CA . CYS A 1 272 ? -45.416 6.007 22.243 1.00 54.88 272 CYS A CA 1
ATOM 2155 C C . CYS A 1 272 ? -46.586 6.736 21.557 1.00 54.88 272 CYS A C 1
ATOM 2157 O O . CYS A 1 272 ? -47.530 7.127 22.240 1.00 54.88 272 CYS A O 1
ATOM 2159 N N . SER A 1 273 ? -46.601 6.843 20.219 1.00 56.91 273 SER A N 1
ATOM 2160 C CA . SER A 1 273 ? -47.704 7.523 19.513 1.00 56.91 273 SER A CA 1
ATOM 2161 C C . SER A 1 273 ? -49.029 6.753 19.579 1.00 56.91 273 SER A C 1
ATOM 2163 O O . SER A 1 273 ? -50.086 7.365 19.689 1.00 56.91 273 SER A O 1
ATOM 2165 N N . THR A 1 274 ? -48.989 5.418 19.584 1.00 56.84 274 THR A N 1
ATOM 2166 C CA . THR A 1 274 ? -50.205 4.581 19.636 1.00 56.84 274 THR A CA 1
ATOM 2167 C C . THR A 1 274 ? -50.927 4.623 20.988 1.00 56.84 274 THR A C 1
ATOM 2169 O O . THR A 1 274 ? -52.145 4.461 21.029 1.00 56.84 274 THR A O 1
ATOM 2172 N N . ASN A 1 275 ? -50.226 4.920 22.088 1.00 56.62 275 ASN A N 1
ATOM 2173 C CA . ASN A 1 275 ? -50.861 5.088 23.401 1.00 56.62 275 ASN A CA 1
ATOM 2174 C C . ASN A 1 275 ? -51.581 6.436 23.560 1.00 56.62 275 ASN A C 1
ATOM 2176 O O . ASN A 1 275 ? -52.547 6.517 24.318 1.00 56.62 275 ASN A O 1
ATOM 2180 N N . VAL A 1 276 ? -51.157 7.486 22.848 1.00 59.75 276 VAL A N 1
ATOM 2181 C CA . VAL A 1 276 ? -51.820 8.802 22.916 1.00 59.75 276 VAL A CA 1
ATOM 2182 C C . VAL A 1 276 ? -53.182 8.759 22.218 1.00 59.75 276 VAL A C 1
ATOM 2184 O O . VAL A 1 276 ? -54.157 9.291 22.748 1.00 59.75 276 VAL A O 1
ATOM 2187 N N . ASP A 1 277 ? -53.277 8.053 21.089 1.00 60.38 277 ASP A N 1
ATOM 2188 C CA . ASP A 1 277 ? -54.545 7.875 20.375 1.00 60.38 277 ASP A CA 1
ATOM 2189 C C . ASP A 1 277 ? -55.527 6.977 21.150 1.00 60.38 277 ASP A C 1
ATOM 2191 O O . ASP A 1 277 ? -56.723 7.265 21.194 1.00 60.38 277 ASP A O 1
ATOM 2195 N N . ALA A 1 278 ? -55.034 5.943 21.843 1.00 61.34 278 ALA A N 1
ATOM 2196 C CA . ALA A 1 278 ? -55.868 5.085 22.689 1.00 61.34 278 ALA A CA 1
ATOM 2197 C C . ALA A 1 278 ? -56.452 5.833 23.908 1.00 61.34 278 ALA A C 1
ATOM 2199 O O . ALA A 1 278 ? -57.632 5.677 24.224 1.00 61.34 278 ALA A O 1
ATOM 2200 N N . LEU A 1 279 ? -55.664 6.702 24.554 1.00 60.56 279 LEU A N 1
ATOM 2201 C CA . LEU A 1 279 ? -56.121 7.537 25.677 1.00 60.56 279 LEU A CA 1
ATOM 2202 C C . LEU A 1 279 ? -57.104 8.641 25.245 1.00 60.56 279 LEU A C 1
ATOM 2204 O O . LEU A 1 279 ? -58.009 9.009 26.005 1.00 60.56 279 LEU A O 1
ATOM 2208 N N . ALA A 1 280 ? -56.963 9.161 24.022 1.00 64.50 280 ALA A N 1
ATOM 2209 C CA . ALA A 1 280 ? -57.896 10.137 23.463 1.00 64.50 280 ALA A CA 1
ATOM 2210 C C . ALA A 1 280 ? -59.275 9.519 23.163 1.00 64.50 280 ALA A C 1
ATOM 2212 O O . ALA A 1 280 ? -60.296 10.188 23.337 1.00 64.50 280 ALA A O 1
ATOM 2213 N N . ASP A 1 281 ? -59.321 8.249 22.757 1.00 65.56 281 ASP A N 1
ATOM 2214 C CA . ASP A 1 281 ? -60.569 7.540 22.451 1.00 65.56 281 ASP A CA 1
ATOM 2215 C C . ASP A 1 281 ? -61.321 7.100 23.726 1.00 65.56 281 ASP A C 1
ATOM 2217 O O . ASP A 1 281 ? -62.552 7.157 23.803 1.00 65.56 281 ASP A O 1
ATOM 2221 N N . GLU A 1 282 ? -60.592 6.761 24.793 1.00 70.25 282 GLU A N 1
ATOM 2222 C CA . GLU A 1 282 ? -61.175 6.424 26.100 1.00 70.25 282 GLU A CA 1
ATOM 2223 C C . GLU A 1 282 ? -61.761 7.657 26.823 1.00 70.25 282 GLU A C 1
ATOM 2225 O O . GLU A 1 282 ? -62.808 7.574 27.475 1.00 70.25 282 GLU A O 1
ATOM 2230 N N . SER A 1 283 ? -61.158 8.834 26.614 1.00 65.81 283 SER A N 1
ATOM 2231 C CA . SER A 1 283 ? -61.677 10.117 27.118 1.00 65.81 283 SER A CA 1
ATOM 2232 C C . SER A 1 283 ? -62.960 10.572 26.403 1.00 65.81 283 SER A C 1
ATOM 2234 O O . SER A 1 283 ? -63.807 11.228 27.009 1.00 65.81 283 SER A O 1
ATOM 2236 N N . ARG A 1 284 ? -63.163 10.203 25.128 1.00 72.00 284 ARG A N 1
ATOM 2237 C CA . ARG A 1 284 ? -64.428 10.485 24.415 1.00 72.00 284 ARG A CA 1
ATOM 2238 C C . ARG A 1 284 ? -65.574 9.612 24.920 1.00 72.00 284 ARG A C 1
ATOM 2240 O O . ARG A 1 284 ? -66.674 10.116 25.131 1.00 72.00 284 ARG A O 1
ATOM 2247 N N . LYS A 1 285 ? -65.302 8.338 25.224 1.00 73.00 285 LYS A N 1
ATOM 2248 C CA . LYS A 1 285 ? -66.303 7.419 25.798 1.00 73.00 285 LYS A CA 1
ATOM 2249 C C . LYS A 1 285 ? -66.797 7.837 27.182 1.00 73.00 285 LYS A C 1
ATOM 2251 O O . LYS A 1 285 ? -67.949 7.573 27.509 1.00 73.00 285 LYS A O 1
ATOM 2256 N N . THR A 1 286 ? -65.962 8.489 27.989 1.00 73.25 286 THR A N 1
ATOM 2257 C CA . THR A 1 286 ? -66.349 8.968 29.328 1.00 73.25 286 THR A CA 1
ATOM 2258 C C . THR A 1 286 ? -67.099 10.302 29.308 1.00 73.25 286 THR A C 1
ATOM 2260 O O . THR A 1 286 ? -67.857 10.572 30.237 1.00 73.25 286 THR A O 1
ATOM 2263 N N . LEU A 1 287 ? -66.949 11.110 28.252 1.00 70.94 287 LEU A N 1
ATOM 2264 C CA . LEU A 1 287 ? -67.643 12.397 28.098 1.00 70.94 287 LEU A CA 1
ATOM 2265 C C . LEU A 1 287 ? -68.992 12.311 27.363 1.00 70.94 287 LEU A C 1
ATOM 2267 O O . LEU A 1 287 ? -69.712 13.306 27.333 1.00 70.94 287 LEU A O 1
ATOM 2271 N N . GLY A 1 288 ? -69.367 11.148 26.819 1.00 61.69 288 GLY A N 1
ATOM 2272 C CA . GLY A 1 288 ? -70.694 10.937 26.227 1.00 61.69 288 GLY A CA 1
ATOM 2273 C C . GLY A 1 288 ? -70.974 11.807 24.997 1.00 61.69 288 GLY A C 1
ATOM 2274 O O . GLY A 1 288 ? -72.093 12.299 24.846 1.00 61.69 288 GLY A O 1
ATOM 2275 N N . ILE A 1 289 ? -69.958 12.008 24.151 1.00 54.69 289 ILE A N 1
ATOM 2276 C CA . ILE A 1 289 ? -70.079 12.599 22.808 1.00 54.69 289 ILE A CA 1
ATOM 2277 C C . ILE A 1 289 ? -69.905 11.489 21.775 1.00 54.69 289 ILE A C 1
ATOM 2279 O O . ILE A 1 289 ? -68.963 10.682 21.953 1.00 54.69 289 ILE A O 1
#

Organism: Prymnesium parvum (NCBI:txid97485)

Foldseek 3Di:
DDDDDDDDPDDDPDDDDDPPDPDDDDPDDPPPPVVVVVVVVVVVVVVVVVVVVVVVVVVVVVVDDDPPVVVVVVVVVVVVVVVVVVVVVVVVVVVVVVVVVDPPVVVVVVVVVVVVVVVVVVVVVPVWWPPAWWWKAQQVRLVVVVADDACVVCVVRTDTHTTDVVVVVCCVVRVRIDTDDNDQPDPVHSCPPRPVVVVSCLLPVADAQFWKQAPVQGIWGFNDHDVQWTWTQGPVRDIDIDGSVRCVRIHTDDPVVVVVVVVVVVVVVVVVVVVVVVVVVVVCVVVVD

pLDDT: mean 76.05, std 17.99, range [23.48, 98.25]

Radius of gyration: 37.66 Å; chains: 1; bounding box: 108×54×99 Å

Secondary structure (DSSP, 8-state):
-----------------------------GGGHHHHHHHHHHHHHHHHHHHHHHHHHHHHHTTS--HHHHHHHHHHHHHHHHHHHHHHHHHHHHHHHHHHHS-HHHHHHHHHHHHHHHHHHHHHHHTTEEEEEEEEEEHHHHHHT-S---HHHHGGGPEEEEEHHHHHHHHHH-S-EEE--S--S-SS-S-TT-HHHHHHHHHHS--TT-EEEETTTEEEEEEEEETTEEEEEETTS-EEEEEGGGGGG-EE--HHHHHHHHHHHHHHHHHHHHHHHHHHHHHHHHHT-

Sequence (289 aa):
MFHLWLARGAWRVKDLGSVRINQRKAVVRFEDRGKAHDEAKKGHYEAKKAHDEAKKANDGAKNALEEPKAMSLMRIASNVSLQAAHETTLALGRLEGHVKAMPRHLIEHDRQLVHMREMVHDALTSARTLAYPMALLPFDVFKAGGQLRSHEQLRARLIMVEDYPELSLLVKRCPFTVFFSHQWLGCSLPDPSREHYLAIQDYTHLFVGERVFHPTHGPGTVISATPGSREVKFDDGSTHAYKTHSFGKLTPLDSEVELSMCRSESAEAARCSTNVDALADESRKTLGI